Protein AF-A0A8H4K6K4-F1 (afdb_monomer)

Nearest PDB structures (foldseek):
  5dkt-assembly1_A  TM=4.559E-01  e=8.234E-02  Plasmodium falciparum 3D7
  5dku-assembly2_B  TM=4.628E-01  e=1.480E-01  Plasmodium falciparum 3D7

Foldseek 3Di:
DDDDDDDDDDDDDDDPPPDDDPPLDDDVPSDVLPDDDPPDCPVVVFPVVPPVPPPPDDDDDDDDDDDDDDDDPPPDDPDDDDDDDFAKAKEKFWADQDDDPRAGDWTKMKMKIFAVVQVSVVLVDDDDPPDLLLLRGMQMAIETEPDCVPVVDPLLQQLNDGYYYDYLVCVLVVVCVPHPPQRYEYEYAPCVVVVVNCVSSVRDRNHPYYGHLQVLLCVLVVHPGGDDLVVLCVVLVNDDDDRDGNRVSRSLSQLSVLSSSLSSVVVVPPVPDPSSVSSSVSSVSNSNRDRDNDDPPPPPPPPPPD

Secondary structure (DSSP, 8-state):
---------------------------SHHHHTTSS--SSTTTHHHHHHHHTTS--S-----------------PPP-PPPP-PPPPEEEEEEEEEEEEETTEEEEEEEEEEEE-HHHHHHHHHS---TT--SHHHHEEEEEEEES-GGGGGS-GGG-SSS-EEEE-HHHHHHHHHTTS-TT-EEEEESSTHHHHHHHHHTT-----SEEEEHHHHHHHHTT-SSPPPHHHHHHHTTS-SS---SHHHHHHHHHHHHHHHHHHHHTTTT-TT-HHHHHHHHHHHHHHH---------GGGGTTS--

InterPro domains:
  IPR012337 Ribonuclease H-like superfamily [SSF53098] (136-266)
  IPR040151 Gfd2/YDR514C-like [PTHR28083] (87-278)
  IPR048519 Gfd2/YDR514C-like, C-terminal domain [PF21762] (91-259)

pLDDT: mean 74.79, std 22.06, range [23.94, 97.94]

Solvent-accessible surface area (backbone atoms only — not comparable to full-atom values): 19120 Å² total; per-residue (Å²): 131,86,87,86,83,87,85,88,87,82,86,83,82,77,74,84,78,88,69,88,81,87,83,76,88,71,58,68,71,52,24,74,66,74,63,73,79,80,88,61,70,72,60,53,73,62,54,53,84,65,66,80,82,73,77,90,74,88,85,77,90,77,89,79,81,90,77,93,77,86,85,73,88,73,75,81,76,88,72,76,80,79,82,79,76,74,60,34,42,34,15,54,31,68,34,75,78,37,66,54,98,85,39,84,63,32,33,30,39,6,37,15,38,35,46,50,57,61,48,52,58,54,64,79,51,84,82,62,99,78,66,53,45,36,79,74,31,42,52,47,40,29,37,42,29,56,56,67,78,59,64,82,66,55,57,89,68,49,59,70,62,67,64,44,82,42,50,69,89,48,44,57,59,56,52,56,75,70,50,64,91,51,47,27,34,37,36,30,69,59,50,66,64,56,55,53,50,33,59,74,69,73,38,87,76,65,50,79,42,72,44,42,46,21,62,52,48,16,61,75,70,69,44,96,59,66,54,56,68,68,56,50,32,41,77,70,67,70,44,95,65,85,80,91,48,21,24,53,44,8,45,46,50,51,27,47,48,33,35,49,52,36,50,46,52,71,73,67,70,61,78,88,41,68,66,60,50,51,50,39,48,49,33,33,48,34,31,67,32,77,83,59,76,75,78,76,77,77,74,78,72,74,85,82,77,129

Organism: NCBI:txid2364996

Mean predicted aligned error: 12.97 Å

Sequence (306 aa):
MRSCIFVDTSPESEEPNTSLKAETIVPEWVAAYCLEPIKGPRWACMQRAYHQESEDEEESPEEKSLEDESLEDEKPKDEEPEEESPIQIVSICLDKVERKNGKVDGFQIGISILDTEALGADLSSTPSKQTNWAARVIQSHHWIIEDAKYSIYKDSTFRFGTGRYVALADLGKDLKGIVEDDNFVLVTHGQNQVLSVLKELDISLNPLYTIDTAKVSQNILRLSEPLSLYNVLCQLGLVKQPLHLAGNEAHLTIRALLMLVSKDSKTQLFHDHSEVQRWMTMLYDIGMSSVQKRRSSKTAKNNAQG

Radius of gyration: 26.15 Å; Cα contacts (8 Å, |Δi|>4): 367; chains: 1; bounding box: 77×61×95 Å

Structure (mmCIF, N/CA/C/O backbone):
data_AF-A0A8H4K6K4-F1
#
_entry.id   AF-A0A8H4K6K4-F1
#
loop_
_atom_site.group_PDB
_atom_site.id
_atom_site.type_symbol
_atom_site.label_atom_id
_atom_site.label_alt_id
_atom_site.label_comp_id
_atom_site.label_asym_id
_atom_site.label_entity_id
_atom_site.label_seq_id
_atom_site.pdbx_PDB_ins_code
_atom_site.Cartn_x
_atom_site.Cartn_y
_atom_site.Cartn_z
_atom_site.occupancy
_atom_site.B_iso_or_equiv
_atom_site.auth_seq_id
_atom_site.auth_comp_id
_atom_site.auth_asym_id
_atom_site.auth_atom_id
_atom_site.pdbx_PDB_model_num
ATOM 1 N N . MET A 1 1 ? 24.061 -13.975 -66.363 1.00 35.25 1 MET A N 1
ATOM 2 C CA . MET A 1 1 ? 24.872 -15.215 -66.285 1.00 35.25 1 MET A CA 1
ATOM 3 C C . MET A 1 1 ? 24.721 -15.703 -64.848 1.00 35.25 1 MET A C 1
ATOM 5 O O . MET A 1 1 ? 24.876 -14.876 -63.967 1.00 35.25 1 MET A O 1
ATOM 9 N N . ARG A 1 2 ? 24.090 -16.860 -64.579 1.00 26.98 2 ARG A N 1
ATOM 10 C CA . ARG A 1 2 ? 24.730 -18.200 -64.509 1.00 26.98 2 ARG A CA 1
ATOM 11 C C . ARG A 1 2 ? 26.004 -18.121 -63.650 1.00 26.98 2 ARG A C 1
ATOM 13 O O . ARG A 1 2 ? 26.929 -17.441 -64.069 1.00 26.98 2 ARG A O 1
ATOM 20 N N . SER A 1 3 ? 26.067 -18.739 -62.473 1.00 24.91 3 SER A N 1
ATOM 21 C CA . SER A 1 3 ? 25.832 -20.176 -62.230 1.00 24.91 3 SER A CA 1
ATOM 22 C C . SER A 1 3 ? 24.823 -20.538 -61.126 1.00 24.91 3 SER A C 1
ATOM 24 O O . SER A 1 3 ? 24.596 -19.778 -60.192 1.00 24.91 3 SER A O 1
ATOM 26 N N . CYS A 1 4 ? 24.294 -21.761 -61.216 1.00 23.94 4 CYS A N 1
ATOM 27 C CA . CYS A 1 4 ? 23.591 -22.484 -60.152 1.00 23.94 4 CYS A CA 1
ATOM 28 C C . CYS A 1 4 ? 24.374 -23.770 -59.847 1.00 23.94 4 CYS A C 1
ATOM 30 O O . CYS A 1 4 ? 24.897 -24.359 -60.792 1.00 23.94 4 CYS A O 1
ATOM 32 N N . ILE A 1 5 ? 24.368 -24.242 -58.596 1.00 26.94 5 ILE A N 1
ATOM 33 C CA . ILE A 1 5 ? 24.604 -25.653 -58.237 1.00 26.94 5 ILE A CA 1
ATOM 34 C C . ILE A 1 5 ? 23.612 -26.021 -57.113 1.00 26.94 5 ILE A C 1
ATOM 36 O O . ILE A 1 5 ? 23.718 -25.504 -56.006 1.00 26.94 5 ILE A O 1
ATOM 40 N N . PHE A 1 6 ? 22.631 -26.873 -57.434 1.00 26.80 6 PHE A N 1
ATOM 41 C CA . PHE A 1 6 ? 22.035 -27.866 -56.513 1.00 26.80 6 PHE A CA 1
ATOM 42 C C . PHE A 1 6 ? 22.966 -29.108 -56.545 1.00 26.80 6 PHE A C 1
ATOM 44 O O . PHE A 1 6 ? 23.764 -29.210 -57.475 1.00 26.80 6 PHE A O 1
ATOM 51 N N . VAL A 1 7 ? 22.966 -30.104 -55.659 1.00 27.20 7 VAL A N 1
ATOM 52 C CA . VAL A 1 7 ? 21.995 -30.686 -54.703 1.00 27.20 7 VAL A CA 1
ATOM 53 C C . VAL A 1 7 ? 22.828 -31.104 -53.449 1.00 27.20 7 VAL A C 1
ATOM 55 O O . VAL A 1 7 ? 24.052 -31.037 -53.508 1.00 27.20 7 VAL A O 1
ATOM 58 N N . ASP A 1 8 ? 22.304 -31.466 -52.276 1.00 25.77 8 ASP A N 1
ATOM 59 C CA . ASP A 1 8 ? 21.553 -32.709 -52.036 1.00 25.77 8 ASP A CA 1
ATOM 60 C C . ASP A 1 8 ? 20.706 -32.661 -50.749 1.00 25.77 8 ASP A C 1
ATOM 62 O O . ASP A 1 8 ? 20.916 -31.832 -49.862 1.00 25.77 8 ASP A O 1
ATOM 66 N N . THR A 1 9 ? 19.732 -33.561 -50.674 1.00 38.25 9 THR A N 1
ATOM 67 C CA . THR A 1 9 ? 18.694 -33.658 -49.647 1.00 38.25 9 THR A CA 1
ATOM 68 C C . THR A 1 9 ? 18.701 -35.030 -48.988 1.00 38.25 9 THR A C 1
ATOM 70 O O . THR A 1 9 ? 18.566 -36.038 -49.679 1.00 38.25 9 THR A O 1
ATOM 73 N N . SER A 1 10 ? 18.678 -35.083 -47.657 1.00 31.58 10 SER A N 1
ATOM 74 C CA . SER A 1 10 ? 17.921 -36.117 -46.936 1.00 31.58 10 SER A CA 1
ATOM 75 C C . SER A 1 10 ? 17.500 -35.621 -45.548 1.00 31.58 10 SER A C 1
ATOM 77 O O . SER A 1 10 ? 18.203 -34.785 -44.981 1.00 31.58 10 SER A O 1
ATOM 79 N N . PRO A 1 11 ? 16.340 -36.064 -45.025 1.00 40.72 11 PRO A N 1
ATOM 80 C CA . PRO A 1 11 ? 15.778 -35.540 -43.790 1.00 40.72 11 PRO A CA 1
ATOM 81 C C . PRO A 1 11 ? 16.037 -36.500 -42.624 1.00 40.72 11 PRO A C 1
ATOM 83 O O . PRO A 1 11 ? 15.411 -37.556 -42.548 1.00 40.72 11 PRO A O 1
ATOM 86 N N . GLU A 1 12 ? 16.898 -36.116 -41.685 1.00 37.81 12 GLU A N 1
ATOM 87 C CA . GLU A 1 12 ? 16.871 -36.730 -40.357 1.00 37.81 12 GLU A CA 1
ATOM 88 C C . GLU A 1 12 ? 15.907 -35.937 -39.475 1.00 37.81 12 GLU A C 1
ATOM 90 O O . GLU A 1 12 ? 16.041 -34.733 -39.259 1.00 37.81 12 GLU A O 1
ATOM 95 N N . SER A 1 13 ? 14.850 -36.629 -39.062 1.00 50.69 13 SER A N 1
ATOM 96 C CA . SER A 1 13 ? 13.791 -36.112 -38.213 1.00 50.69 13 SER A CA 1
ATOM 97 C C . SER A 1 13 ? 14.264 -36.074 -36.765 1.00 50.69 13 SER A C 1
ATOM 99 O O . SER A 1 13 ? 14.110 -37.059 -36.042 1.00 50.69 13 SER A O 1
ATOM 101 N N . GLU A 1 14 ? 14.803 -34.939 -36.331 1.00 41.09 14 GLU A N 1
ATOM 102 C CA . GLU A 1 14 ? 14.847 -34.634 -34.904 1.00 41.09 14 GLU A CA 1
ATOM 103 C C . GLU A 1 14 ? 13.437 -34.247 -34.442 1.00 41.09 14 GLU A C 1
ATOM 105 O O . GLU A 1 14 ? 12.798 -33.341 -34.986 1.00 41.09 14 GLU A O 1
ATOM 110 N N . GLU A 1 15 ? 12.924 -34.989 -33.463 1.00 40.62 15 GLU A N 1
ATOM 111 C CA . GLU A 1 15 ? 11.647 -34.692 -32.821 1.00 40.62 15 GLU A CA 1
ATOM 112 C C . GLU A 1 15 ? 11.720 -33.310 -32.147 1.00 40.62 15 GLU A C 1
ATOM 114 O O . GLU A 1 15 ? 12.745 -32.977 -31.543 1.00 40.62 15 GLU A O 1
ATOM 119 N N . PRO A 1 16 ? 10.656 -32.486 -32.196 1.00 38.22 16 PRO A N 1
ATOM 120 C CA . PRO A 1 16 ? 10.626 -31.256 -31.422 1.00 38.22 16 PRO A CA 1
ATOM 121 C C . PRO A 1 16 ? 10.608 -31.627 -29.937 1.00 38.22 16 PRO A C 1
ATOM 123 O O . PRO A 1 16 ? 9.574 -32.026 -29.405 1.00 38.22 16 PRO A O 1
ATOM 126 N N . ASN A 1 17 ? 11.759 -31.500 -29.277 1.00 33.75 17 ASN A N 1
ATOM 127 C CA . ASN A 1 17 ? 11.917 -31.781 -27.855 1.00 33.75 17 ASN A CA 1
ATOM 128 C C . ASN A 1 17 ? 11.125 -30.750 -27.030 1.00 33.75 17 ASN A C 1
ATOM 130 O O . ASN A 1 17 ? 11.624 -29.688 -26.655 1.00 33.75 17 ASN A O 1
ATOM 134 N N . THR A 1 18 ? 9.845 -31.042 -26.805 1.00 47.34 18 THR A N 1
ATOM 135 C CA . THR A 1 18 ? 8.918 -30.222 -26.025 1.00 47.34 18 THR A CA 1
ATOM 136 C C . THR A 1 18 ? 9.174 -30.414 -24.534 1.00 47.34 18 THR A C 1
ATOM 138 O O . THR A 1 18 ? 8.408 -31.095 -23.854 1.00 47.34 18 THR A O 1
ATOM 141 N N . SER A 1 19 ? 10.245 -29.811 -24.016 1.00 36.19 19 SER A N 1
ATOM 142 C CA . SER A 1 19 ? 10.499 -29.746 -22.577 1.00 36.19 19 SER A CA 1
ATOM 143 C C . SER A 1 19 ? 11.253 -28.473 -22.181 1.00 36.19 19 SER A C 1
ATOM 145 O O . SER A 1 19 ? 12.350 -28.216 -22.662 1.00 36.19 19 SER A O 1
ATOM 147 N N . LEU A 1 20 ? 10.599 -27.689 -21.318 1.00 41.62 20 LEU A N 1
ATOM 148 C CA . LEU A 1 20 ? 11.089 -26.604 -20.459 1.00 41.62 20 LEU A CA 1
ATOM 149 C C . LEU A 1 20 ? 12.310 -25.776 -20.914 1.00 41.62 20 LEU A C 1
ATOM 151 O O . LEU A 1 20 ? 13.454 -26.211 -20.813 1.00 41.62 20 LEU A O 1
ATOM 155 N N . LYS A 1 21 ? 12.054 -24.484 -21.168 1.00 32.62 21 LYS A N 1
ATOM 156 C CA . LYS A 1 21 ? 12.816 -23.361 -20.576 1.00 32.62 21 LYS A CA 1
ATOM 157 C C . LYS A 1 21 ? 12.065 -22.038 -20.762 1.00 32.62 21 LYS A C 1
ATOM 159 O O . LYS A 1 21 ? 12.395 -21.212 -21.606 1.00 32.62 21 LYS A O 1
ATOM 164 N N . ALA A 1 22 ? 11.035 -21.839 -19.941 1.00 29.88 22 ALA A N 1
ATOM 165 C CA . ALA A 1 22 ? 10.490 -20.510 -19.669 1.00 29.88 22 ALA A CA 1
ATOM 166 C C . ALA A 1 22 ? 11.293 -19.861 -18.525 1.00 29.88 22 ALA A C 1
ATOM 168 O O . ALA A 1 22 ? 10.751 -19.534 -17.475 1.00 29.88 22 ALA A O 1
ATOM 169 N N . GLU A 1 23 ? 12.606 -19.706 -18.714 1.00 36.72 23 GLU A N 1
ATOM 170 C CA . GLU A 1 23 ? 13.445 -18.939 -17.788 1.00 36.72 23 GLU A CA 1
ATOM 171 C C . GLU A 1 23 ? 13.118 -17.455 -17.973 1.00 36.72 23 GLU A C 1
ATOM 173 O O . GLU A 1 23 ? 13.629 -16.794 -18.869 1.00 36.72 23 GLU A O 1
ATOM 178 N N . THR A 1 24 ? 12.190 -16.942 -17.163 1.00 38.09 24 THR A N 1
ATOM 179 C CA . THR A 1 24 ? 11.904 -15.503 -17.028 1.00 38.09 24 THR A CA 1
ATOM 180 C C . THR A 1 24 ? 12.178 -15.093 -15.580 1.00 38.09 24 THR A C 1
ATOM 182 O O . THR A 1 24 ? 11.282 -14.682 -14.845 1.00 38.09 24 THR A O 1
ATOM 185 N N . ILE A 1 25 ? 13.429 -15.277 -15.145 1.00 53.28 25 ILE A N 1
ATOM 186 C CA . ILE A 1 25 ? 13.852 -15.062 -13.756 1.00 53.28 25 ILE A CA 1
ATOM 187 C C . ILE A 1 25 ? 14.345 -13.627 -13.571 1.00 53.28 25 ILE A C 1
ATOM 189 O O . ILE A 1 25 ? 15.528 -13.343 -13.711 1.00 53.28 25 ILE A O 1
ATOM 193 N N . VAL A 1 26 ? 13.435 -12.745 -13.168 1.00 49.50 26 VAL A N 1
ATOM 194 C CA . VAL A 1 26 ? 13.723 -11.648 -12.229 1.00 49.50 26 VAL A CA 1
ATOM 195 C C . VAL A 1 26 ? 12.411 -11.435 -11.478 1.00 49.50 26 VAL A C 1
ATOM 197 O O . VAL A 1 26 ? 11.523 -10.832 -12.068 1.00 49.50 26 VAL A O 1
ATOM 200 N N . PRO A 1 27 ? 12.214 -11.938 -10.242 1.00 46.16 27 PRO A N 1
ATOM 201 C CA . PRO A 1 27 ? 12.408 -11.014 -9.125 1.00 46.16 27 PRO A CA 1
ATOM 202 C C . PRO A 1 27 ? 12.715 -11.656 -7.753 1.00 46.16 27 PRO A C 1
ATOM 204 O O . PRO A 1 27 ? 11.804 -12.054 -7.038 1.00 46.16 27 PRO A O 1
ATOM 207 N N . GLU A 1 28 ? 13.941 -11.517 -7.251 1.00 46.97 28 GLU A N 1
ATOM 208 C CA . GLU A 1 28 ? 14.224 -11.623 -5.803 1.00 46.97 28 GLU A CA 1
ATOM 209 C C . GLU A 1 28 ? 13.839 -10.286 -5.117 1.00 46.97 28 GLU A C 1
ATOM 211 O O . GLU A 1 28 ? 14.678 -9.499 -4.695 1.00 46.97 28 GLU A O 1
ATOM 216 N N . TRP A 1 29 ? 12.555 -9.917 -5.212 1.00 45.84 29 TRP A N 1
ATOM 217 C CA . TRP A 1 29 ? 12.016 -8.538 -5.154 1.00 45.84 29 TRP A CA 1
ATOM 218 C C . TRP A 1 29 ? 12.564 -7.571 -6.244 1.00 45.84 29 TRP A C 1
ATOM 220 O O . TRP A 1 29 ? 12.825 -6.384 -6.055 1.00 45.84 29 TRP A O 1
ATOM 230 N N . VAL A 1 30 ? 12.641 -8.101 -7.468 1.00 47.75 30 VAL A N 1
ATOM 231 C CA . VAL A 1 30 ? 12.886 -7.420 -8.762 1.00 47.75 30 VAL A CA 1
ATOM 232 C C . VAL A 1 30 ? 14.313 -6.916 -9.088 1.00 47.75 30 VAL A C 1
ATOM 234 O O . VAL A 1 30 ? 14.463 -5.991 -9.877 1.00 47.75 30 VAL A O 1
ATOM 237 N N . ALA A 1 31 ? 15.442 -7.443 -8.616 1.00 42.59 31 ALA A N 1
ATOM 238 C CA . ALA A 1 31 ? 15.793 -8.401 -7.563 1.00 42.59 31 ALA A CA 1
ATOM 239 C C . ALA A 1 31 ? 16.750 -7.644 -6.627 1.00 42.59 31 ALA A C 1
ATOM 241 O O . ALA A 1 31 ? 17.592 -6.919 -7.137 1.00 42.59 31 ALA A O 1
ATOM 242 N N . ALA A 1 32 ? 16.596 -7.645 -5.305 1.00 47.69 32 ALA A N 1
ATOM 243 C CA . ALA A 1 32 ? 17.178 -6.609 -4.435 1.00 47.69 32 ALA A CA 1
ATOM 244 C C . ALA A 1 32 ? 16.866 -5.155 -4.907 1.00 47.69 32 ALA A C 1
ATOM 246 O O . ALA A 1 32 ? 17.613 -4.223 -4.601 1.00 47.69 32 ALA A O 1
ATOM 247 N N . TYR A 1 33 ? 15.773 -4.967 -5.667 1.00 53.41 33 TYR A N 1
ATOM 248 C CA . TYR A 1 33 ? 15.417 -3.848 -6.568 1.00 53.41 33 TYR A CA 1
ATOM 249 C C . TYR A 1 33 ? 16.071 -3.781 -7.956 1.00 53.41 33 TYR A C 1
ATOM 251 O O . TYR A 1 33 ? 15.429 -3.231 -8.845 1.00 53.41 33 TYR A O 1
ATOM 259 N N . CYS A 1 34 ? 17.315 -4.253 -8.138 1.00 41.19 34 CYS A N 1
ATOM 260 C CA . CYS A 1 34 ? 18.028 -4.369 -9.437 1.00 41.19 34 CYS A CA 1
ATOM 261 C C . CYS A 1 34 ? 19.421 -5.075 -9.365 1.00 41.19 34 CYS A C 1
ATOM 263 O O . CYS A 1 34 ? 20.197 -4.954 -10.309 1.00 41.19 34 CYS A O 1
ATOM 265 N N . LEU A 1 35 ? 19.710 -5.832 -8.295 1.00 34.44 35 LEU A N 1
ATOM 266 C CA . LEU A 1 35 ? 20.922 -6.593 -7.920 1.00 34.44 35 LEU A CA 1
ATOM 267 C C . LEU A 1 35 ? 21.969 -5.793 -7.110 1.00 34.44 35 LEU A C 1
ATOM 269 O O . LEU A 1 35 ? 22.736 -5.026 -7.677 1.00 34.44 35 LEU A O 1
ATOM 273 N N . GLU A 1 36 ? 21.995 -6.049 -5.791 1.00 40.31 36 GLU A N 1
ATOM 274 C CA . GLU A 1 36 ? 23.017 -5.732 -4.760 1.00 40.31 36 GLU A CA 1
ATOM 275 C C . GLU A 1 36 ? 23.637 -4.306 -4.639 1.00 40.31 36 GLU A C 1
ATOM 277 O O . GLU A 1 36 ? 23.736 -3.525 -5.585 1.00 40.31 36 GLU A O 1
ATOM 282 N N . PRO A 1 37 ? 24.071 -3.887 -3.428 1.00 37.38 37 PRO A N 1
ATOM 283 C CA . PRO A 1 37 ? 24.482 -2.506 -3.199 1.00 37.38 37 PRO A CA 1
ATOM 284 C C . PRO A 1 37 ? 25.847 -2.152 -3.809 1.00 37.38 37 PRO A C 1
ATOM 286 O O . PRO A 1 37 ? 26.889 -2.694 -3.428 1.00 37.38 37 PRO A O 1
ATOM 289 N N . ILE A 1 38 ? 25.887 -1.036 -4.550 1.00 38.41 38 ILE A N 1
ATOM 290 C CA . ILE A 1 38 ? 27.055 -0.142 -4.510 1.00 38.41 38 ILE A CA 1
ATOM 291 C C . ILE A 1 38 ? 27.201 0.325 -3.054 1.00 38.41 38 ILE A C 1
ATOM 293 O O . ILE A 1 38 ? 26.518 1.259 -2.633 1.00 38.41 38 ILE A O 1
ATOM 297 N N . LYS A 1 39 ? 28.055 -0.379 -2.296 1.00 35.91 39 LYS A N 1
ATOM 298 C CA . LYS A 1 39 ? 28.376 -0.227 -0.861 1.00 35.91 39 LYS A CA 1
ATOM 299 C C . LYS A 1 39 ? 28.134 1.196 -0.331 1.00 35.91 39 LYS A C 1
ATOM 301 O O . LYS A 1 39 ? 29.025 2.043 -0.377 1.00 35.91 39 LYS A O 1
ATOM 306 N N . GLY A 1 40 ? 26.925 1.470 0.167 1.00 37.66 40 GLY A N 1
ATOM 307 C CA . GLY A 1 40 ? 26.499 2.839 0.455 1.00 37.66 40 GLY A CA 1
ATOM 308 C C . GLY A 1 40 ? 25.150 2.958 1.179 1.00 37.66 40 GLY A C 1
ATOM 309 O O . GLY A 1 40 ? 24.333 2.038 1.154 1.00 37.66 40 GLY A O 1
ATOM 310 N N . PRO A 1 41 ? 24.882 4.103 1.833 1.00 40.31 41 PRO A N 1
ATOM 311 C CA . PRO A 1 41 ? 23.884 4.223 2.905 1.00 40.31 41 PRO A CA 1
ATOM 312 C C . PRO A 1 41 ? 22.404 4.257 2.469 1.00 40.31 41 PRO A C 1
ATOM 314 O O . PRO A 1 41 ? 21.547 4.544 3.300 1.00 40.31 41 PRO A O 1
ATOM 317 N N . ARG A 1 42 ? 22.073 3.995 1.195 1.00 47.41 42 ARG A N 1
ATOM 318 C CA . ARG A 1 42 ? 20.710 4.197 0.657 1.00 47.41 42 ARG A CA 1
ATOM 319 C C . ARG A 1 42 ? 19.685 3.153 1.104 1.00 47.41 42 ARG A C 1
ATOM 321 O O . ARG A 1 42 ? 18.557 3.531 1.386 1.00 47.41 42 ARG A O 1
ATOM 328 N N . TRP A 1 43 ? 20.068 1.880 1.211 1.00 41.97 43 TRP A N 1
ATOM 329 C CA . TRP A 1 43 ? 19.188 0.865 1.810 1.00 41.97 43 TRP A CA 1
ATOM 330 C C . TRP A 1 43 ? 19.197 0.952 3.338 1.00 41.97 43 TRP A C 1
ATOM 332 O O . TRP A 1 43 ? 18.155 0.862 3.982 1.00 41.97 43 TRP A O 1
ATOM 342 N N . ALA A 1 44 ? 20.353 1.273 3.924 1.00 44.25 44 ALA A N 1
ATOM 343 C CA . ALA A 1 44 ? 20.490 1.454 5.365 1.00 44.25 44 ALA A CA 1
ATOM 344 C C . ALA A 1 44 ? 19.498 2.485 5.943 1.00 44.25 44 ALA A C 1
ATOM 346 O O . ALA A 1 44 ? 19.008 2.278 7.046 1.00 44.25 44 ALA A O 1
ATOM 347 N N . CYS A 1 45 ? 19.136 3.558 5.225 1.00 41.91 45 CYS A N 1
ATOM 348 C CA . CYS A 1 45 ? 18.115 4.504 5.699 1.00 41.91 45 CYS A CA 1
ATOM 349 C C . CYS A 1 45 ? 16.649 4.072 5.468 1.00 41.91 45 CYS A C 1
ATOM 351 O O . CYS A 1 45 ? 15.754 4.693 6.042 1.00 41.91 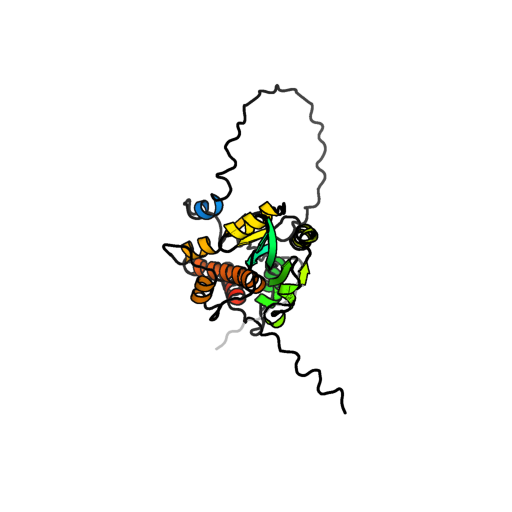45 CYS A O 1
ATOM 353 N N . MET A 1 46 ? 16.389 3.003 4.706 1.00 41.31 46 MET A N 1
ATOM 354 C CA . MET A 1 46 ? 15.080 2.333 4.665 1.00 41.31 46 MET A CA 1
ATOM 355 C C . MET A 1 46 ? 14.958 1.245 5.748 1.00 41.31 46 MET A C 1
ATOM 357 O O . MET A 1 46 ? 13.936 1.195 6.424 1.00 41.31 46 MET A O 1
ATOM 361 N N . GLN A 1 47 ? 16.004 0.438 5.970 1.00 41.78 47 GLN A N 1
ATOM 362 C CA . GLN A 1 47 ? 16.000 -0.698 6.912 1.00 41.78 47 GLN A CA 1
ATOM 363 C C . GLN A 1 47 ? 16.297 -0.338 8.383 1.00 41.78 47 GLN A C 1
ATOM 365 O O . GLN A 1 47 ? 15.698 -0.928 9.280 1.00 41.78 47 GLN A O 1
ATOM 370 N N . ARG A 1 48 ? 17.167 0.645 8.685 1.00 42.53 48 ARG A N 1
ATOM 371 C CA . ARG A 1 48 ? 17.556 0.974 10.085 1.00 42.53 48 ARG A CA 1
ATOM 372 C C . ARG A 1 48 ? 16.423 1.499 10.972 1.00 42.53 48 ARG A C 1
ATOM 374 O O . ARG A 1 48 ? 16.631 1.684 12.161 1.00 42.53 48 ARG A O 1
ATOM 381 N N . ALA A 1 49 ? 15.232 1.724 10.425 1.00 42.62 49 ALA A N 1
ATOM 382 C CA . ALA A 1 49 ? 14.062 2.091 11.215 1.00 42.62 49 ALA A CA 1
ATOM 383 C C . ALA A 1 49 ? 13.463 0.921 12.028 1.00 42.62 49 ALA A C 1
ATOM 385 O O . ALA A 1 49 ? 12.494 1.166 12.738 1.00 42.62 49 ALA A O 1
ATOM 386 N N . TYR A 1 50 ? 13.983 -0.311 11.899 1.00 38.38 50 TYR A N 1
ATOM 387 C CA . TYR A 1 50 ? 13.461 -1.492 12.605 1.00 38.38 50 TYR A CA 1
ATOM 388 C C . TYR A 1 50 ? 14.471 -2.150 13.565 1.00 38.38 50 TYR A C 1
ATOM 390 O O . TYR A 1 50 ? 14.117 -2.459 14.693 1.00 38.38 50 TYR A O 1
ATOM 398 N N . HIS A 1 51 ? 15.741 -2.304 13.169 1.00 39.31 51 HIS A N 1
ATOM 399 C CA . HIS A 1 51 ? 16.748 -3.004 13.992 1.00 39.31 51 HIS A CA 1
ATOM 400 C C . HIS A 1 51 ? 17.392 -2.172 15.113 1.00 39.31 51 HIS A C 1
ATOM 402 O O . HIS A 1 51 ? 18.157 -2.708 15.902 1.00 39.31 51 HIS A O 1
ATOM 408 N N . GLN A 1 52 ? 17.108 -0.870 15.212 1.00 37.81 52 GLN A N 1
ATOM 409 C CA . GLN A 1 52 ? 17.799 0.008 16.167 1.00 37.81 52 GLN A CA 1
ATOM 410 C C . GLN A 1 52 ? 17.101 0.124 17.542 1.00 37.81 52 GLN A C 1
ATOM 412 O O . GLN A 1 52 ? 17.455 0.996 18.328 1.00 37.81 52 GLN A O 1
ATOM 417 N N . GLU A 1 53 ? 16.127 -0.751 17.828 1.00 44.59 53 GLU A N 1
ATOM 418 C CA . GLU A 1 53 ? 15.436 -0.868 19.129 1.00 44.59 53 GLU A CA 1
ATOM 419 C C . GLU A 1 53 ? 15.514 -2.293 19.738 1.00 44.59 53 GLU A C 1
ATOM 421 O O . GLU A 1 53 ? 14.832 -2.562 20.723 1.00 44.59 53 GLU A O 1
ATOM 426 N N . SER A 1 54 ? 16.313 -3.217 19.173 1.00 43.12 54 SER A N 1
ATOM 427 C CA . SER A 1 54 ? 16.327 -4.642 19.575 1.00 43.12 54 SER A CA 1
ATOM 428 C C . SER A 1 54 ? 17.712 -5.257 19.846 1.00 43.12 54 SER A C 1
ATOM 430 O O . SER A 1 54 ? 17.810 -6.477 19.902 1.00 43.12 54 SER A O 1
ATOM 432 N N . GLU A 1 55 ? 18.778 -4.459 19.967 1.00 43.44 55 GLU A N 1
ATOM 433 C CA . GLU A 1 55 ? 20.161 -4.949 20.180 1.00 43.44 55 GLU A CA 1
ATOM 434 C C . GLU A 1 55 ? 20.741 -4.585 21.570 1.00 43.44 55 GLU A C 1
ATOM 436 O O . GLU A 1 55 ? 21.945 -4.690 21.781 1.00 43.44 55 GLU A O 1
ATOM 441 N N . ASP A 1 56 ? 19.890 -4.195 22.528 1.00 41.94 56 ASP A N 1
ATOM 442 C CA . ASP A 1 56 ? 20.261 -3.890 23.925 1.00 41.94 56 ASP A CA 1
ATOM 443 C C . ASP A 1 56 ? 19.818 -5.002 24.917 1.00 41.94 56 ASP A C 1
ATOM 445 O O . ASP A 1 56 ? 19.347 -4.708 26.015 1.00 41.94 56 ASP A O 1
ATOM 449 N N . GLU A 1 57 ? 19.966 -6.288 24.565 1.00 44.72 57 GLU A N 1
ATOM 450 C CA . GLU A 1 57 ? 19.967 -7.388 25.552 1.00 44.72 57 GLU A CA 1
ATOM 451 C C . GLU A 1 57 ? 21.207 -8.286 25.379 1.00 44.72 57 GLU A C 1
ATOM 453 O O . GLU A 1 57 ? 21.632 -8.608 24.271 1.00 44.72 57 GLU A O 1
ATOM 458 N N . GLU A 1 58 ? 21.840 -8.612 26.508 1.00 48.62 58 GLU A N 1
ATOM 459 C CA . GLU A 1 58 ? 23.196 -9.163 26.602 1.00 48.62 58 GLU A CA 1
ATOM 460 C C . GLU A 1 58 ? 23.243 -10.678 26.323 1.00 48.62 58 GLU A C 1
ATOM 462 O O . GLU A 1 58 ? 22.602 -11.450 27.035 1.00 48.62 58 GLU A O 1
ATOM 467 N N . GLU A 1 59 ? 24.106 -11.137 25.406 1.00 41.44 59 GLU A N 1
ATOM 468 C CA . GLU A 1 59 ? 24.561 -12.538 25.399 1.00 41.44 59 GLU A CA 1
ATOM 469 C C . GLU A 1 59 ? 25.946 -12.683 26.046 1.00 41.44 59 GLU A C 1
ATOM 471 O O . GLU A 1 59 ? 26.971 -12.208 25.549 1.00 41.44 59 GLU A O 1
ATOM 476 N N . SER A 1 60 ? 25.961 -13.388 27.178 1.00 53.00 60 SER A N 1
ATOM 477 C CA . SER A 1 60 ? 27.161 -13.862 27.868 1.00 53.00 60 SER A CA 1
ATOM 478 C C . SER A 1 60 ? 27.579 -15.230 27.311 1.00 53.00 60 SER A C 1
ATOM 480 O O . SER A 1 60 ? 26.742 -16.133 27.273 1.00 53.00 60 SER A O 1
ATOM 482 N N . PRO A 1 61 ? 28.856 -15.455 26.950 1.00 50.69 61 PRO A N 1
ATOM 483 C CA . PRO A 1 61 ? 29.306 -16.757 26.471 1.00 50.69 61 PRO A CA 1
ATOM 484 C C . PRO A 1 61 ? 29.524 -17.737 27.637 1.00 50.69 61 PRO A C 1
ATOM 486 O O . PRO A 1 61 ? 30.498 -17.618 28.379 1.00 50.69 61 PRO A O 1
ATOM 489 N N . GLU A 1 62 ? 28.654 -18.742 27.775 1.00 52.53 62 GLU A N 1
ATOM 490 C CA . GLU A 1 62 ? 28.953 -19.941 28.573 1.00 52.53 62 GLU A CA 1
ATOM 491 C C . GLU A 1 62 ? 29.639 -21.012 27.712 1.00 52.53 62 GLU A C 1
ATOM 493 O O . GLU A 1 62 ? 29.134 -21.430 26.669 1.00 52.53 62 GLU A O 1
ATOM 498 N N . GLU A 1 63 ? 30.799 -21.481 28.173 1.00 54.38 63 GLU A N 1
ATOM 499 C CA . GLU A 1 63 ? 31.530 -22.594 27.566 1.00 54.38 63 GLU A CA 1
ATOM 500 C C . GLU A 1 63 ? 30.753 -23.912 27.729 1.00 54.38 63 GLU A C 1
ATOM 502 O O . GLU A 1 63 ? 30.341 -24.269 28.835 1.00 54.38 63 GLU A O 1
ATOM 507 N N . LYS A 1 64 ? 30.626 -24.698 26.651 1.00 47.81 64 LYS A N 1
ATOM 508 C CA . LYS A 1 64 ? 30.233 -26.113 26.735 1.00 47.81 64 LYS A CA 1
ATOM 509 C C . LYS A 1 64 ? 31.286 -27.024 26.120 1.00 47.81 64 LYS A C 1
ATOM 511 O O . LYS A 1 64 ? 31.840 -26.754 25.058 1.00 47.81 64 LYS A O 1
ATOM 516 N N . SER A 1 65 ? 31.565 -28.093 26.855 1.00 55.59 65 SER A N 1
ATOM 517 C CA . SER A 1 65 ? 32.574 -29.105 26.571 1.00 55.59 65 SER A CA 1
ATOM 518 C C . SER A 1 65 ? 32.197 -30.001 25.394 1.00 55.59 65 SER A C 1
ATOM 520 O O . SER A 1 65 ? 31.033 -30.352 25.224 1.00 55.59 65 SER A O 1
ATOM 522 N N . LEU A 1 66 ? 33.214 -30.425 24.641 1.00 55.78 66 LEU A N 1
ATOM 523 C CA . LEU A 1 66 ? 33.099 -31.473 23.630 1.00 55.78 66 LEU A CA 1
ATOM 524 C C . LEU A 1 66 ? 32.809 -32.829 24.287 1.00 55.78 66 LEU A C 1
ATOM 526 O O . LEU A 1 66 ? 33.594 -33.278 25.123 1.00 55.78 66 LEU A O 1
ATOM 530 N N . GLU A 1 67 ? 31.751 -33.499 23.838 1.00 55.69 67 GLU A N 1
ATOM 531 C CA . GLU A 1 67 ? 31.620 -34.955 23.923 1.00 55.69 67 GLU A CA 1
ATOM 532 C C . GLU A 1 67 ? 31.564 -35.530 22.500 1.00 55.69 67 GLU A C 1
ATOM 534 O O . GLU A 1 67 ? 31.109 -34.876 21.561 1.00 55.69 67 GLU A O 1
ATOM 539 N N . ASP A 1 68 ? 32.151 -36.713 22.348 1.00 58.88 68 ASP A N 1
ATOM 540 C CA . ASP A 1 68 ? 32.580 -37.310 21.083 1.00 58.88 68 ASP A CA 1
ATOM 541 C C . ASP A 1 68 ? 31.610 -38.452 20.734 1.00 58.88 68 ASP A C 1
ATOM 543 O O . ASP A 1 68 ? 31.779 -39.581 21.200 1.00 58.88 68 ASP A O 1
ATOM 547 N N . GLU A 1 69 ? 30.538 -38.144 19.994 1.00 60.72 69 GLU A N 1
ATOM 548 C CA . GLU A 1 69 ? 29.545 -39.137 19.560 1.00 60.72 69 GLU A CA 1
ATOM 549 C C . GLU A 1 69 ? 29.763 -39.568 18.105 1.00 60.72 69 GLU A C 1
ATOM 551 O O . GLU A 1 69 ? 29.926 -38.769 17.181 1.00 60.72 69 GLU A O 1
ATOM 556 N N . SER A 1 70 ? 29.765 -40.885 17.915 1.00 60.19 70 SER A N 1
ATOM 557 C CA . SER A 1 70 ? 30.042 -41.564 16.656 1.00 60.19 70 SER A CA 1
ATOM 558 C C . SER A 1 70 ? 28.929 -41.371 15.627 1.00 60.19 70 SER A C 1
ATOM 560 O O . SER A 1 70 ? 27.822 -41.876 15.808 1.00 60.19 70 SER A O 1
ATOM 562 N N . LEU A 1 71 ? 29.272 -40.726 14.511 1.00 55.06 71 LEU A N 1
ATOM 563 C CA . LEU A 1 71 ? 28.438 -40.601 13.317 1.00 55.06 71 LEU A CA 1
ATOM 564 C C . LEU A 1 71 ? 28.203 -41.972 12.661 1.00 55.06 71 LEU A C 1
ATOM 566 O O . LEU A 1 71 ? 29.127 -42.559 12.095 1.00 55.06 71 LEU A O 1
ATOM 570 N N . GLU A 1 72 ? 26.962 -42.458 12.694 1.00 67.56 72 GLU A N 1
ATOM 571 C CA . GLU A 1 72 ? 26.483 -43.459 11.737 1.00 67.56 72 GLU A CA 1
ATOM 572 C C . GLU A 1 72 ? 26.025 -42.740 10.456 1.00 67.56 72 GLU A C 1
ATOM 574 O O . GLU A 1 72 ? 25.283 -41.759 10.520 1.00 67.56 72 GLU A O 1
ATOM 579 N N . ASP A 1 73 ? 26.479 -43.213 9.289 1.00 61.75 73 ASP A N 1
ATOM 580 C CA . ASP A 1 73 ? 26.150 -42.640 7.975 1.00 61.75 73 ASP A CA 1
ATOM 581 C C . ASP A 1 73 ? 24.670 -42.892 7.599 1.00 61.75 73 ASP A C 1
ATOM 583 O O . ASP A 1 73 ? 24.352 -43.747 6.762 1.00 61.75 73 ASP A O 1
ATOM 587 N N . GLU A 1 74 ? 23.738 -42.133 8.185 1.00 66.44 74 GLU A N 1
ATOM 588 C CA . GLU A 1 74 ? 22.378 -42.040 7.650 1.00 66.44 74 GLU A CA 1
ATOM 589 C C . GLU A 1 74 ? 22.422 -41.363 6.275 1.00 66.44 74 GLU A C 1
ATOM 591 O O . GLU A 1 74 ? 22.608 -40.154 6.131 1.00 66.44 74 GLU A O 1
ATOM 596 N N . LYS A 1 75 ? 22.251 -42.182 5.234 1.00 66.75 75 LYS A N 1
ATOM 597 C CA . LYS A 1 75 ? 22.138 -41.725 3.850 1.00 66.75 75 LYS A CA 1
ATOM 598 C C . LYS A 1 75 ? 21.025 -40.665 3.761 1.00 66.75 75 LYS A C 1
ATOM 600 O O . LYS A 1 75 ? 19.887 -41.002 4.106 1.00 66.75 75 LYS A O 1
ATOM 605 N N . PRO A 1 76 ? 21.305 -39.441 3.268 1.00 63.34 76 PRO A N 1
ATOM 606 C CA . PRO A 1 76 ? 20.302 -38.388 3.208 1.00 63.34 76 PRO A CA 1
ATOM 607 C C . PRO A 1 76 ? 19.099 -38.866 2.398 1.00 63.34 76 PRO A C 1
ATOM 609 O O . PRO A 1 76 ? 19.249 -39.458 1.324 1.00 63.34 76 PRO A O 1
ATOM 612 N N . LYS A 1 77 ? 17.904 -38.639 2.947 1.00 69.75 77 LYS A N 1
ATOM 613 C CA . LYS A 1 77 ? 16.670 -38.753 2.177 1.00 69.75 77 LYS A CA 1
ATOM 614 C C . LYS A 1 77 ? 16.648 -37.586 1.203 1.00 69.75 77 LYS A C 1
ATOM 616 O O . LYS A 1 77 ? 16.922 -36.458 1.601 1.00 69.75 77 LYS A O 1
ATOM 621 N N . ASP A 1 78 ? 16.319 -37.873 -0.047 1.00 72.00 78 ASP A N 1
ATOM 622 C CA . ASP A 1 78 ? 16.022 -36.843 -1.032 1.00 72.00 78 ASP A CA 1
ATOM 623 C C . ASP A 1 78 ? 14.696 -36.179 -0.615 1.00 72.00 78 ASP A C 1
ATOM 625 O O . ASP A 1 78 ? 13.616 -36.680 -0.927 1.00 72.00 78 ASP A O 1
ATOM 629 N N . GLU A 1 79 ? 14.774 -35.115 0.188 1.00 74.69 79 GLU A N 1
ATOM 630 C CA . GLU A 1 79 ? 13.620 -34.279 0.522 1.00 74.69 79 GLU A CA 1
ATOM 631 C C . GLU A 1 79 ? 13.199 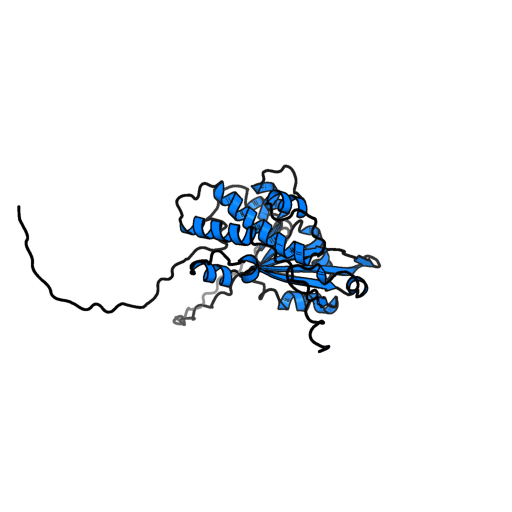-33.523 -0.744 1.00 74.69 79 GLU A C 1
ATOM 633 O O . GLU A 1 79 ? 14.014 -32.857 -1.389 1.00 74.69 79 GLU A O 1
ATOM 638 N N . GLU A 1 80 ? 11.936 -33.686 -1.149 1.00 74.69 80 GLU A N 1
ATOM 639 C CA . GLU A 1 80 ? 11.384 -32.931 -2.274 1.00 74.69 80 GLU A CA 1
ATOM 640 C C . GLU A 1 80 ? 11.399 -31.437 -1.906 1.00 74.69 80 GLU A C 1
ATOM 642 O O . GLU A 1 80 ? 11.043 -31.098 -0.776 1.00 74.69 80 GLU A O 1
ATOM 647 N N . PRO A 1 81 ? 11.838 -30.541 -2.811 1.00 69.00 81 PRO A N 1
ATOM 648 C CA . PRO A 1 81 ? 11.963 -29.125 -2.490 1.00 69.00 81 PRO A CA 1
ATOM 649 C C . PRO A 1 81 ? 10.596 -28.554 -2.111 1.00 69.00 81 PRO A C 1
ATOM 651 O O . PRO A 1 81 ? 9.648 -28.657 -2.893 1.00 69.00 81 PRO A O 1
ATOM 654 N N . GLU A 1 82 ? 10.503 -27.950 -0.924 1.00 68.88 82 GLU A N 1
ATOM 655 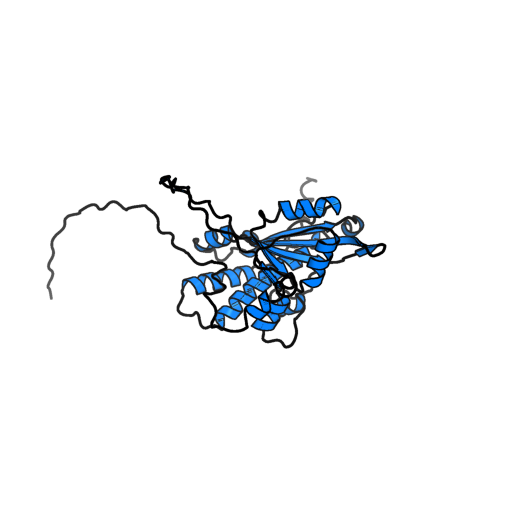C CA . GLU A 1 82 ? 9.291 -27.254 -0.499 1.00 68.88 82 GLU A CA 1
ATOM 656 C C . GLU A 1 82 ? 8.977 -26.130 -1.498 1.00 68.88 82 GLU A C 1
ATOM 658 O O . GLU A 1 82 ? 9.838 -25.317 -1.843 1.00 68.88 82 GLU A O 1
ATOM 663 N N . GLU A 1 83 ? 7.747 -26.116 -2.012 1.00 72.19 83 GLU A N 1
ATOM 664 C CA . GLU A 1 83 ? 7.302 -25.130 -2.995 1.00 72.19 83 GLU A CA 1
ATOM 665 C C . GLU A 1 83 ? 7.105 -23.781 -2.284 1.00 72.19 83 GLU A C 1
ATOM 667 O O . GLU A 1 83 ? 6.100 -23.565 -1.604 1.00 72.19 83 GLU A O 1
ATOM 672 N N . GLU A 1 84 ? 8.106 -22.896 -2.386 1.00 72.44 84 GLU A N 1
ATOM 673 C CA . GLU A 1 84 ? 8.082 -21.567 -1.765 1.00 72.44 84 GLU A CA 1
ATOM 674 C C . GLU A 1 84 ? 6.824 -20.791 -2.182 1.00 72.44 84 GLU A C 1
ATOM 676 O O . GLU A 1 84 ? 6.551 -20.599 -3.370 1.00 72.44 84 GLU A O 1
ATOM 681 N N . SER A 1 85 ? 6.053 -20.314 -1.200 1.00 78.25 85 SER A N 1
ATOM 682 C CA . SER A 1 85 ? 4.845 -19.538 -1.478 1.00 78.25 85 SER A CA 1
ATOM 683 C C . SER A 1 85 ? 5.185 -18.166 -2.093 1.00 78.25 85 SER A C 1
ATOM 685 O O . SER A 1 85 ? 6.236 -17.582 -1.801 1.00 78.25 85 SER A O 1
ATOM 687 N N . PRO A 1 86 ? 4.323 -17.614 -2.967 1.00 83.75 86 PRO A N 1
ATOM 688 C CA . PRO A 1 86 ? 4.595 -16.342 -3.627 1.00 83.75 86 PRO A CA 1
ATOM 689 C C . PRO A 1 86 ? 4.544 -15.165 -2.640 1.00 83.75 86 PRO A C 1
ATOM 691 O O . PRO A 1 86 ? 3.580 -14.987 -1.902 1.00 83.75 86 PRO A O 1
ATOM 694 N N . ILE A 1 87 ? 5.563 -14.299 -2.666 1.00 88.06 87 ILE A N 1
ATOM 695 C CA . ILE A 1 87 ? 5.630 -13.119 -1.786 1.00 88.06 87 ILE A CA 1
ATOM 696 C C . ILE A 1 87 ? 4.538 -12.111 -2.166 1.00 88.06 87 ILE A C 1
ATOM 698 O O . ILE A 1 87 ? 4.569 -11.537 -3.259 1.00 88.06 87 ILE A O 1
ATOM 702 N N . GLN A 1 88 ? 3.635 -11.780 -1.244 1.00 91.00 88 GLN A N 1
ATOM 703 C CA . GLN A 1 88 ? 2.643 -10.724 -1.468 1.00 91.00 88 GLN A CA 1
ATOM 704 C C . GLN A 1 88 ? 3.204 -9.317 -1.191 1.00 91.00 88 GLN A C 1
ATOM 706 O O . GLN A 1 88 ? 3.999 -9.106 -0.275 1.00 91.00 88 GLN A O 1
ATOM 711 N N . ILE A 1 89 ? 2.734 -8.297 -1.921 1.00 94.81 89 ILE A N 1
ATOM 712 C CA . ILE A 1 89 ? 2.990 -6.883 -1.577 1.00 94.81 89 ILE A CA 1
ATOM 713 C C . ILE A 1 89 ? 1.690 -6.256 -1.065 1.00 94.81 89 ILE A C 1
ATOM 715 O O . ILE A 1 89 ? 0.783 -5.940 -1.838 1.00 94.81 89 ILE A O 1
ATOM 719 N N . VAL A 1 90 ? 1.602 -6.053 0.250 1.00 96.62 90 VAL A N 1
ATOM 720 C CA . VAL A 1 90 ? 0.377 -5.644 0.952 1.00 96.62 90 VAL A CA 1
ATOM 721 C C . VAL A 1 90 ? 0.490 -4.196 1.409 1.00 96.62 90 VAL A C 1
ATOM 723 O O . VAL A 1 90 ? 1.370 -3.859 2.190 1.00 96.62 90 VAL A O 1
ATOM 726 N N . SER A 1 91 ? -0.426 -3.321 0.996 1.00 97.94 91 SER A N 1
ATOM 727 C CA . SER A 1 91 ? -0.532 -1.966 1.539 1.00 97.94 91 SER A CA 1
ATOM 728 C C . SER A 1 91 ? -1.691 -1.807 2.508 1.00 97.94 91 SER A C 1
ATOM 730 O O . SER A 1 91 ? -2.817 -2.204 2.208 1.00 97.94 91 SER A O 1
ATOM 732 N N . ILE A 1 92 ? -1.418 -1.159 3.644 1.00 97.62 92 ILE A N 1
ATOM 733 C CA . ILE A 1 92 ? -2.416 -0.808 4.657 1.00 97.62 92 ILE A CA 1
ATOM 734 C C . ILE A 1 92 ? -2.441 0.712 4.850 1.00 97.62 92 ILE A C 1
ATOM 736 O O . ILE A 1 92 ? -1.403 1.360 4.995 1.00 97.62 92 ILE A O 1
ATOM 740 N N . CYS A 1 93 ? -3.642 1.288 4.864 1.00 96.31 93 CYS A N 1
ATOM 741 C CA . CYS A 1 93 ? -3.898 2.689 5.206 1.00 96.31 93 CYS A CA 1
ATOM 742 C C . CYS A 1 93 ? -5.048 2.774 6.218 1.00 96.31 93 CYS A C 1
ATOM 744 O O . CYS A 1 93 ? -5.977 1.967 6.163 1.00 96.31 93 CYS A O 1
ATOM 746 N N . LEU A 1 94 ? -5.007 3.764 7.112 1.00 95.19 94 LEU A N 1
ATOM 747 C CA . LEU A 1 94 ? -6.079 4.065 8.065 1.00 95.19 94 LEU A CA 1
ATOM 748 C C . LEU A 1 94 ? -6.644 5.464 7.800 1.00 95.19 94 LEU A C 1
ATOM 750 O O . LEU A 1 94 ? -5.904 6.369 7.431 1.00 95.19 94 LEU A O 1
ATOM 754 N N . ASP A 1 95 ? -7.942 5.644 8.028 1.00 91.94 95 ASP A N 1
ATOM 755 C CA . ASP A 1 95 ? -8.621 6.943 8.011 1.00 91.94 95 ASP A CA 1
ATOM 756 C C . ASP A 1 95 ? -9.652 7.000 9.154 1.00 91.94 95 ASP A C 1
ATOM 758 O O . ASP A 1 95 ? -10.159 5.969 9.603 1.00 91.94 95 ASP A O 1
ATOM 762 N N . LYS A 1 96 ? -9.971 8.210 9.628 1.00 90.88 96 LYS A N 1
ATOM 763 C CA . LYS A 1 96 ? -10.952 8.488 10.698 1.00 90.88 96 LYS A CA 1
ATOM 764 C C . LYS A 1 96 ? -10.758 7.632 11.959 1.00 90.88 96 LYS A C 1
ATOM 766 O O . LYS A 1 96 ? -11.713 7.043 12.454 1.00 90.88 96 LYS A O 1
ATOM 771 N N . VAL A 1 97 ? -9.530 7.552 12.476 1.00 92.94 97 VAL A N 1
ATOM 772 C CA . VAL A 1 97 ? -9.259 6.843 13.737 1.00 92.94 97 VAL A CA 1
ATOM 773 C C . VAL A 1 97 ? -9.919 7.576 14.904 1.00 92.94 97 VAL A C 1
ATOM 775 O O . VAL A 1 97 ? -9.466 8.649 15.305 1.00 92.94 97 VAL A O 1
ATOM 778 N N . GLU A 1 98 ? -10.977 6.988 15.456 1.00 91.81 98 GLU A N 1
ATOM 779 C CA . GLU A 1 98 ? -11.677 7.491 16.633 1.00 91.81 98 GLU A CA 1
ATOM 780 C C . GLU A 1 98 ? -11.180 6.838 17.915 1.00 91.81 98 GLU A C 1
ATOM 782 O O . GLU A 1 98 ? -10.842 5.652 17.964 1.00 91.81 98 GLU A O 1
ATOM 787 N N . ARG A 1 99 ? -11.167 7.641 18.984 1.00 93.38 99 ARG A N 1
ATOM 788 C CA . ARG A 1 99 ? -10.754 7.216 20.317 1.00 93.38 99 ARG A CA 1
ATOM 789 C C . ARG A 1 99 ? -11.789 7.596 21.359 1.00 93.38 99 ARG A C 1
ATOM 791 O O . ARG A 1 99 ? -12.249 8.735 21.403 1.00 93.38 99 ARG A O 1
ATOM 798 N N . LYS A 1 100 ? -12.075 6.666 22.263 1.00 91.81 100 LYS A N 1
ATOM 799 C CA . LYS A 1 100 ? -13.002 6.824 23.382 1.00 91.81 100 LYS A CA 1
ATOM 800 C C . LYS A 1 100 ? -12.317 6.369 24.657 1.00 91.81 100 LYS A C 1
ATOM 802 O O . LYS A 1 100 ? -11.756 5.280 24.724 1.00 91.81 100 LYS A O 1
ATOM 807 N N . ASN A 1 101 ? -12.319 7.231 25.671 1.00 94.44 101 ASN A N 1
ATOM 808 C CA . ASN A 1 101 ? -11.576 7.009 26.918 1.00 94.44 101 ASN A CA 1
ATOM 809 C C . ASN A 1 101 ? -10.088 6.655 26.670 1.00 94.44 101 ASN A C 1
ATOM 811 O O . ASN A 1 101 ? -9.517 5.813 27.357 1.00 94.44 101 ASN A O 1
ATOM 815 N N . GLY A 1 102 ? -9.480 7.269 25.646 1.00 93.19 102 GLY A N 1
ATOM 816 C CA . GLY A 1 102 ? -8.094 7.039 25.222 1.00 93.19 102 GLY A CA 1
ATOM 817 C C . GLY A 1 102 ? -7.885 5.874 24.245 1.00 93.19 102 GLY A C 1
ATOM 818 O O . GLY A 1 102 ? -6.945 5.940 23.457 1.00 93.19 102 GLY A O 1
ATOM 819 N N . LYS A 1 103 ? -8.769 4.869 24.231 1.00 93.50 103 LYS A N 1
ATOM 820 C CA . LYS A 1 103 ? -8.646 3.659 23.397 1.00 93.50 103 LYS A CA 1
ATOM 821 C C . LYS A 1 103 ? -9.259 3.837 22.011 1.00 93.50 103 LYS A C 1
ATOM 823 O O . LYS A 1 103 ? -10.243 4.563 21.892 1.00 93.50 103 LYS A O 1
ATOM 828 N N . VAL A 1 104 ? -8.728 3.164 20.993 1.00 94.31 104 VAL A N 1
ATOM 829 C CA . VAL A 1 104 ? -9.368 3.041 19.666 1.00 94.31 104 VAL A CA 1
ATOM 830 C C . VAL A 1 104 ? -10.782 2.446 19.803 1.00 94.31 104 VAL A C 1
ATOM 832 O O . VAL A 1 104 ? -10.949 1.390 20.406 1.00 94.31 104 VAL A O 1
ATOM 835 N N . ASP A 1 105 ? -11.792 3.142 19.264 1.00 91.88 105 ASP A N 1
ATOM 836 C CA . ASP A 1 105 ? -13.229 2.772 19.343 1.00 91.88 105 ASP A CA 1
ATOM 837 C C . ASP A 1 105 ? -13.811 2.422 17.959 1.00 91.88 105 ASP A C 1
ATOM 839 O O . ASP A 1 105 ? -14.724 1.611 17.854 1.00 91.88 105 ASP A O 1
ATOM 843 N N . GLY A 1 106 ? -13.263 3.001 16.885 1.00 92.62 106 GLY A N 1
ATOM 844 C CA . GLY A 1 106 ? -13.689 2.765 15.503 1.00 92.62 106 GLY A CA 1
ATOM 845 C C . GLY A 1 106 ? -12.778 3.476 14.501 1.00 92.62 106 GLY A C 1
ATOM 846 O O . GLY A 1 106 ? -12.073 4.422 14.857 1.00 92.62 106 GLY A O 1
ATOM 847 N N . PHE A 1 107 ? -12.730 2.989 13.260 1.00 93.88 107 PHE A N 1
ATOM 848 C CA . PHE A 1 107 ? -11.920 3.572 12.180 1.00 93.88 107 PHE A CA 1
ATOM 849 C C . PHE A 1 107 ? -12.295 3.004 10.809 1.00 93.88 107 PHE A C 1
ATOM 851 O O . PHE A 1 107 ? -13.103 2.084 10.683 1.00 93.88 107 PHE A O 1
ATOM 858 N N . GLN A 1 108 ? -11.683 3.546 9.758 1.00 93.69 108 GLN A N 1
ATOM 859 C CA . GLN A 1 108 ? -11.691 2.962 8.423 1.00 93.69 108 GLN A CA 1
ATOM 860 C C . GLN A 1 108 ? -10.308 2.404 8.095 1.00 93.69 108 GLN A C 1
ATOM 862 O O . GLN A 1 108 ? -9.309 3.101 8.260 1.00 93.69 108 GLN A O 1
ATOM 867 N N . ILE A 1 109 ? -10.249 1.175 7.586 1.00 95.81 109 ILE A N 1
ATOM 868 C CA . ILE A 1 109 ? -9.015 0.547 7.102 1.00 95.81 109 ILE A CA 1
ATOM 869 C C . ILE A 1 109 ? -9.133 0.248 5.608 1.00 95.81 109 ILE A C 1
ATOM 871 O O . ILE A 1 109 ? -10.179 -0.152 5.089 1.00 95.81 109 ILE A O 1
ATOM 875 N N . GLY A 1 110 ? -8.056 0.528 4.891 1.00 97.06 110 GLY A N 1
ATOM 876 C CA . GLY A 1 110 ? -7.845 0.132 3.515 1.00 97.06 110 GLY A CA 1
ATOM 877 C C . GLY A 1 110 ? -6.754 -0.910 3.468 1.00 97.06 110 GLY A C 1
ATOM 878 O O . GLY A 1 110 ? -5.702 -0.703 4.063 1.00 97.06 110 GLY A O 1
ATOM 879 N N . ILE A 1 111 ? -7.008 -1.993 2.746 1.00 97.94 111 ILE A N 1
ATOM 880 C CA . ILE A 1 111 ? -6.029 -3.046 2.481 1.00 97.94 111 ILE A CA 1
ATOM 881 C C . ILE A 1 111 ? -5.937 -3.160 0.966 1.00 97.94 111 ILE A C 1
ATOM 883 O O . ILE A 1 111 ? -6.944 -3.036 0.263 1.00 97.94 111 ILE A O 1
ATOM 887 N N . SER A 1 112 ? -4.750 -3.348 0.418 1.00 97.88 112 SER A N 1
ATOM 888 C CA . SER A 1 112 ? -4.581 -3.729 -0.981 1.00 97.88 112 SER A CA 1
ATOM 889 C C . SER A 1 112 ? -3.428 -4.696 -1.108 1.00 97.88 112 SER A C 1
ATOM 891 O O . SER A 1 112 ? -2.462 -4.570 -0.372 1.00 97.88 112 SER A O 1
ATOM 893 N N . ILE A 1 113 ? -3.550 -5.649 -2.016 1.00 96.81 113 ILE A N 1
ATOM 894 C CA . ILE A 1 113 ? -2.593 -6.729 -2.222 1.00 96.81 113 ILE A CA 1
ATOM 895 C C . ILE A 1 113 ? -2.238 -6.699 -3.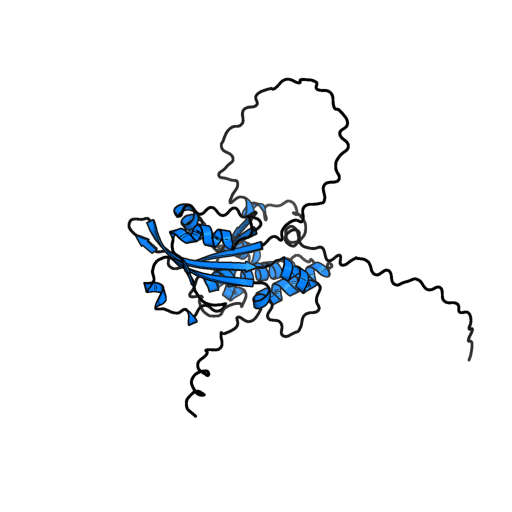696 1.00 96.81 113 ILE A C 1
ATOM 897 O O . ILE A 1 113 ? -3.135 -6.738 -4.537 1.00 96.81 113 ILE A O 1
ATOM 901 N N . LEU A 1 114 ? -0.951 -6.574 -3.995 1.00 95.00 114 LEU A N 1
ATOM 902 C CA . LEU A 1 114 ? -0.402 -6.843 -5.312 1.00 95.00 114 LEU A CA 1
ATOM 903 C C . LEU A 1 114 ? 0.052 -8.302 -5.331 1.00 95.00 114 LEU A C 1
ATOM 905 O O . LEU A 1 114 ? 1.000 -8.665 -4.635 1.00 95.00 114 LEU A O 1
ATOM 909 N N . ASP A 1 115 ? -0.657 -9.091 -6.126 1.00 88.62 115 ASP A N 1
ATOM 910 C CA . ASP A 1 115 ? -0.347 -10.480 -6.441 1.00 88.62 115 ASP A CA 1
ATOM 911 C C . ASP A 1 115 ? 0.876 -10.508 -7.372 1.00 88.62 115 ASP A C 1
ATOM 913 O O . ASP A 1 115 ? 0.847 -9.943 -8.472 1.00 88.62 115 ASP A O 1
ATOM 917 N N . THR A 1 116 ? 1.979 -11.090 -6.897 1.00 87.81 116 THR A N 1
ATOM 918 C CA . THR A 1 116 ? 3.252 -11.157 -7.628 1.00 87.81 116 THR A CA 1
ATOM 919 C C . THR A 1 116 ? 3.335 -12.367 -8.560 1.00 87.81 116 THR A C 1
ATOM 921 O O . THR A 1 116 ? 4.058 -12.305 -9.557 1.00 87.81 116 THR A O 1
ATOM 924 N N . GLU A 1 117 ? 2.547 -13.416 -8.314 1.00 86.50 117 GLU A N 1
ATOM 925 C CA . GLU A 1 117 ? 2.451 -14.585 -9.186 1.00 86.50 117 GLU A CA 1
ATOM 926 C C . GLU A 1 117 ? 1.674 -14.220 -10.455 1.00 86.50 117 GLU A C 1
ATOM 928 O O . GLU A 1 117 ? 2.191 -14.361 -11.565 1.00 86.50 117 GLU A O 1
ATOM 933 N N . ALA A 1 118 ? 0.486 -13.619 -10.312 1.00 85.69 118 ALA A N 1
ATOM 934 C CA . ALA A 1 118 ? -0.291 -13.103 -11.437 1.00 85.69 118 ALA A CA 1
ATOM 935 C C . ALA A 1 118 ? 0.496 -12.062 -12.247 1.00 85.69 118 ALA A C 1
ATOM 937 O O . ALA A 1 118 ? 0.371 -12.004 -13.471 1.00 85.69 118 ALA A O 1
ATOM 938 N N . LEU A 1 119 ? 1.339 -11.268 -11.578 1.00 83.94 119 LEU A N 1
ATOM 939 C CA . LEU A 1 119 ? 2.249 -10.303 -12.196 1.00 83.94 119 LEU A CA 1
ATOM 940 C C . LEU A 1 119 ? 3.340 -10.984 -13.048 1.00 83.94 119 LEU A C 1
ATOM 942 O O . LEU A 1 119 ? 3.602 -10.543 -14.170 1.00 83.94 119 LEU A O 1
ATOM 946 N N . GLY A 1 120 ? 3.947 -12.064 -12.547 1.00 81.31 120 GLY A N 1
ATOM 947 C CA . GLY A 1 120 ? 4.924 -12.875 -13.281 1.00 81.31 120 GLY A CA 1
ATOM 948 C C . GLY A 1 120 ? 4.297 -13.651 -14.445 1.00 81.31 120 GLY A C 1
ATOM 949 O O . GLY A 1 120 ? 4.800 -13.609 -15.571 1.00 81.31 120 GLY A O 1
ATOM 950 N N . ALA A 1 121 ? 3.144 -14.281 -14.216 1.00 81.81 121 ALA A N 1
ATOM 951 C CA . ALA A 1 121 ? 2.371 -14.963 -15.249 1.00 81.81 121 ALA A CA 1
ATOM 952 C C . ALA A 1 121 ? 1.979 -13.999 -16.382 1.00 81.81 121 ALA A C 1
ATOM 954 O O . ALA A 1 121 ? 2.143 -14.318 -17.564 1.00 81.81 121 ALA A O 1
ATOM 955 N N . ASP A 1 122 ? 1.542 -12.782 -16.047 1.00 76.69 122 ASP A N 1
ATOM 956 C CA . ASP A 1 122 ? 1.180 -11.768 -17.035 1.00 76.69 122 ASP A CA 1
ATOM 957 C C . ASP A 1 122 ? 2.365 -11.262 -17.862 1.00 76.69 122 ASP A C 1
ATOM 959 O O . ASP A 1 122 ? 2.178 -10.964 -19.048 1.00 76.69 122 ASP A O 1
ATOM 963 N N . LEU A 1 123 ? 3.582 -11.234 -17.307 1.00 73.00 123 LEU A N 1
ATOM 964 C CA . LEU A 1 123 ? 4.783 -10.942 -18.090 1.00 73.00 123 LEU A CA 1
ATOM 965 C C . LEU A 1 123 ? 5.064 -11.977 -19.160 1.00 73.00 123 LEU A C 1
ATOM 967 O O . LEU A 1 123 ? 5.530 -11.580 -20.225 1.00 73.00 123 LEU A O 1
ATOM 971 N N . SER A 1 124 ? 4.798 -13.261 -18.917 1.00 74.06 124 SER A N 1
ATOM 972 C CA . SER A 1 124 ? 4.991 -14.300 -19.939 1.00 74.06 124 SER A CA 1
ATOM 973 C C . SER A 1 124 ? 4.088 -14.073 -21.166 1.00 74.06 124 SER A C 1
ATOM 975 O O . SER A 1 124 ? 4.448 -14.420 -22.293 1.00 74.06 124 SER A O 1
ATOM 977 N N . SER A 1 125 ? 2.943 -13.410 -20.966 1.00 71.56 125 SER A N 1
ATOM 978 C CA . SER A 1 125 ? 1.949 -13.127 -22.000 1.00 71.56 125 SER A CA 1
ATOM 979 C C . SER A 1 125 ? 2.308 -11.922 -22.888 1.00 71.56 125 SER A C 1
ATOM 981 O O . SER A 1 125 ? 3.139 -11.077 -22.550 1.00 71.56 125 SER A O 1
ATOM 983 N N . THR A 1 126 ? 1.653 -11.814 -24.053 1.00 66.88 126 THR A N 1
ATOM 984 C CA . THR A 1 126 ? 1.697 -10.594 -24.880 1.00 66.88 126 THR A CA 1
ATOM 985 C C . THR A 1 126 ? 0.529 -9.674 -24.502 1.00 66.88 126 THR A C 1
ATOM 987 O O . THR A 1 126 ? -0.623 -10.045 -24.742 1.00 66.88 126 THR A O 1
ATOM 990 N N . PRO A 1 127 ? 0.774 -8.465 -23.962 1.00 62.62 127 PRO A N 1
ATOM 991 C CA . PRO A 1 127 ? -0.295 -7.594 -23.483 1.00 62.62 127 PRO A CA 1
ATOM 992 C C . PRO A 1 127 ? -1.269 -7.132 -24.568 1.00 62.62 127 PRO A C 1
ATOM 994 O O . PRO A 1 127 ? -0.869 -6.634 -25.624 1.00 62.62 127 PRO A O 1
ATOM 997 N N . SER A 1 128 ? -2.569 -7.162 -24.264 1.00 68.62 128 SER A N 1
ATOM 998 C CA . SER A 1 128 ? -3.543 -6.392 -25.042 1.00 68.62 128 SER A CA 1
ATOM 999 C C . SER A 1 128 ? -3.405 -4.899 -24.713 1.00 68.62 128 SER A C 1
ATOM 1001 O O . SER A 1 128 ? -3.310 -4.515 -23.547 1.00 68.62 128 SER A O 1
ATOM 1003 N N . LYS A 1 129 ? -3.490 -4.019 -25.722 1.00 67.38 129 LYS A N 1
ATOM 1004 C CA . LYS A 1 129 ? -3.427 -2.550 -25.534 1.00 67.38 129 LYS A CA 1
ATOM 1005 C C . LYS A 1 129 ? -4.599 -1.953 -24.728 1.00 67.38 129 LYS A C 1
ATOM 1007 O O . LYS A 1 129 ? -4.679 -0.737 -24.587 1.00 67.38 129 LYS A O 1
ATOM 1012 N N . GLN A 1 130 ? -5.541 -2.778 -24.268 1.00 69.50 130 GLN A N 1
ATOM 1013 C CA . GLN A 1 130 ? -6.739 -2.370 -23.527 1.00 69.50 130 GLN A CA 1
ATOM 1014 C C . GLN A 1 130 ? -6.809 -2.992 -22.122 1.00 69.50 130 GLN A C 1
ATOM 1016 O O . GLN A 1 130 ? -7.770 -2.740 -21.393 1.00 69.50 130 GLN A O 1
ATOM 1021 N N . THR A 1 131 ? -5.805 -3.780 -21.721 1.00 79.31 131 THR A N 1
ATOM 1022 C CA . THR A 1 131 ? -5.760 -4.413 -20.401 1.00 79.31 131 THR A CA 1
ATOM 1023 C C . THR A 1 131 ? -5.628 -3.355 -19.303 1.00 79.31 131 THR A C 1
ATOM 1025 O O . THR A 1 131 ? -4.709 -2.540 -19.310 1.00 79.31 131 THR A O 1
ATOM 1028 N N . ASN A 1 132 ? -6.540 -3.368 -18.327 1.00 86.50 132 ASN A N 1
ATOM 1029 C CA . ASN A 1 132 ? -6.381 -2.594 -17.097 1.00 86.50 132 ASN A CA 1
ATOM 1030 C C . ASN A 1 132 ? -5.594 -3.441 -16.096 1.00 86.50 132 ASN A C 1
ATOM 1032 O O . ASN A 1 132 ? -6.183 -4.243 -15.376 1.00 86.50 132 ASN A O 1
ATOM 1036 N N . TRP A 1 133 ? -4.271 -3.291 -16.094 1.00 87.94 133 TRP A N 1
ATOM 1037 C CA . TRP A 1 133 ? -3.387 -4.134 -15.295 1.00 87.94 133 TRP A CA 1
ATOM 1038 C C . TRP A 1 133 ? -3.646 -4.030 -13.798 1.00 87.94 133 TRP A C 1
ATOM 1040 O O . TRP A 1 133 ? -3.789 -5.054 -13.141 1.00 87.94 133 TRP A O 1
ATOM 1050 N N . ALA A 1 134 ? -3.792 -2.815 -13.259 1.00 91.62 134 ALA A N 1
ATOM 1051 C CA . ALA A 1 134 ? -4.058 -2.636 -11.830 1.00 91.62 134 ALA A CA 1
ATOM 1052 C C . ALA A 1 134 ? -5.337 -3.355 -11.366 1.00 91.62 134 ALA A C 1
ATOM 1054 O O . ALA A 1 134 ? -5.388 -3.815 -10.236 1.00 91.62 134 ALA A O 1
ATOM 1055 N N . ALA A 1 135 ? -6.350 -3.491 -12.228 1.00 89.94 135 ALA A N 1
ATOM 1056 C CA . ALA A 1 135 ? -7.570 -4.237 -11.913 1.00 89.94 135 ALA A CA 1
ATOM 1057 C C . ALA A 1 135 ? -7.430 -5.771 -12.036 1.00 89.94 135 ALA A C 1
ATOM 1059 O O . ALA A 1 135 ? -8.389 -6.474 -11.731 1.00 89.94 135 ALA A O 1
ATOM 1060 N N . ARG A 1 136 ? -6.287 -6.279 -12.521 1.00 88.38 136 ARG A N 1
ATOM 1061 C CA . ARG A 1 136 ? -5.968 -7.714 -12.598 1.00 88.38 136 ARG A CA 1
ATOM 1062 C C . ARG A 1 136 ? -5.059 -8.169 -11.463 1.00 88.38 136 ARG A C 1
ATOM 1064 O O . ARG A 1 136 ? -5.339 -9.20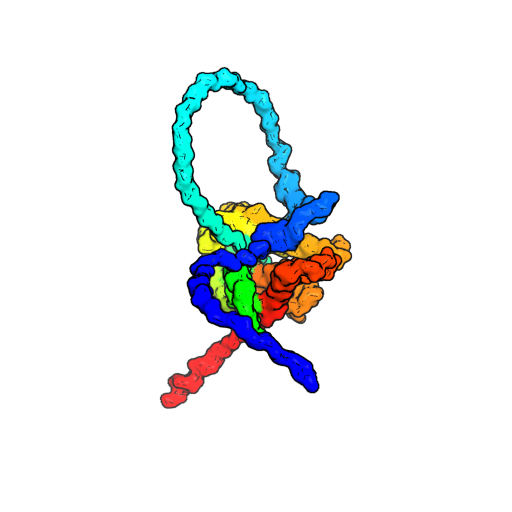5 -10.885 1.00 88.38 136 ARG A O 1
ATOM 1071 N N . VAL A 1 137 ? -4.014 -7.394 -11.162 1.00 92.62 137 VAL A N 1
ATOM 1072 C CA . VAL A 1 137 ? -2.976 -7.786 -10.189 1.00 92.62 137 VAL A CA 1
ATOM 1073 C C . VAL A 1 137 ? -3.098 -7.098 -8.825 1.00 92.62 137 VAL A C 1
ATOM 1075 O O . VAL A 1 137 ? -2.418 -7.511 -7.899 1.00 92.62 137 VAL A O 1
ATOM 1078 N N . ILE A 1 138 ? -3.935 -6.057 -8.665 1.00 95.25 138 ILE A N 1
ATOM 1079 C CA . ILE A 1 138 ? -4.162 -5.412 -7.357 1.00 95.25 138 ILE A CA 1
ATOM 1080 C C . ILE A 1 138 ? -5.591 -5.665 -6.868 1.00 95.25 138 ILE A C 1
ATOM 1082 O O . ILE A 1 138 ? -6.544 -5.035 -7.338 1.00 95.25 138 ILE A O 1
ATOM 1086 N N . GLN A 1 139 ? -5.725 -6.519 -5.854 1.00 95.62 139 GLN A N 1
ATOM 1087 C CA . GLN A 1 139 ? -6.952 -6.665 -5.075 1.00 95.62 139 GLN A CA 1
ATOM 1088 C C . GLN A 1 139 ? -7.016 -5.579 -3.993 1.00 95.62 139 GLN A C 1
ATOM 1090 O O . GLN A 1 139 ? -6.001 -5.212 -3.402 1.00 95.62 139 GLN A O 1
ATOM 1095 N N . SER A 1 140 ? -8.206 -5.042 -3.710 1.00 96.44 140 SER A N 1
ATOM 1096 C CA . SER A 1 140 ? -8.375 -3.969 -2.723 1.00 96.44 140 SER A CA 1
ATOM 1097 C C . SER A 1 140 ? -9.631 -4.136 -1.881 1.00 96.44 140 SER A C 1
ATOM 1099 O O . SER A 1 140 ? -10.726 -4.362 -2.395 1.00 96.44 140 SER A O 1
ATOM 1101 N N . HIS A 1 141 ? -9.482 -3.901 -0.582 1.00 95.94 141 HIS A N 1
ATOM 1102 C CA . HIS A 1 141 ? -10.549 -3.939 0.404 1.00 95.94 141 HIS A CA 1
ATOM 1103 C C . HIS A 1 141 ? -10.683 -2.589 1.111 1.00 95.94 141 HIS A C 1
ATOM 1105 O O . HIS A 1 141 ? -9.717 -1.848 1.306 1.00 95.94 141 HIS A O 1
ATOM 1111 N N . HIS A 1 142 ? -11.906 -2.282 1.529 1.00 94.62 142 HIS A N 1
ATOM 1112 C CA . HIS A 1 142 ? -12.205 -1.137 2.373 1.00 94.62 142 HIS A CA 1
ATOM 1113 C C . HIS A 1 142 ? -13.126 -1.586 3.499 1.00 94.62 142 HIS A C 1
ATOM 1115 O O . HIS A 1 142 ? -14.262 -1.986 3.237 1.00 94.62 142 HIS A O 1
ATOM 1121 N N . TRP A 1 143 ? -12.644 -1.546 4.738 1.00 94.31 143 TRP A N 1
ATOM 1122 C CA . TRP A 1 143 ? -13.429 -1.945 5.899 1.00 94.31 143 TRP A CA 1
ATOM 1123 C C . TRP A 1 143 ? -13.726 -0.767 6.812 1.00 94.31 143 TRP A C 1
ATOM 1125 O O . TRP A 1 143 ? -12.930 0.165 6.952 1.00 94.31 143 TRP A O 1
ATOM 1135 N N . ILE A 1 144 ? -14.901 -0.832 7.422 1.00 92.81 144 ILE A N 1
ATOM 1136 C CA . ILE A 1 144 ? -15.395 0.106 8.419 1.00 92.81 144 ILE A CA 1
ATOM 1137 C C . ILE A 1 144 ? -15.513 -0.680 9.722 1.00 92.81 144 ILE A C 1
ATOM 1139 O O . ILE A 1 144 ? -16.215 -1.693 9.765 1.00 92.81 144 ILE A O 1
ATOM 1143 N N . ILE A 1 145 ? -14.791 -0.232 10.744 1.00 93.44 145 ILE A N 1
ATOM 1144 C CA . ILE A 1 145 ? -14.624 -0.951 12.005 1.00 93.44 145 ILE A CA 1
ATOM 1145 C C . ILE A 1 145 ? -15.575 -0.376 13.059 1.00 93.44 145 ILE A C 1
ATOM 1147 O O . ILE A 1 145 ? -15.589 0.837 13.277 1.00 93.44 145 ILE A O 1
ATOM 1151 N N . GLU A 1 146 ? -16.354 -1.260 13.690 1.00 85.81 146 GLU A N 1
ATOM 1152 C CA . GLU A 1 146 ? -17.396 -0.992 14.704 1.00 85.81 146 GLU A CA 1
ATOM 1153 C C . GLU A 1 146 ? -18.557 -0.078 14.277 1.00 85.81 146 GLU A C 1
ATOM 1155 O O . GLU A 1 146 ? -19.699 -0.534 14.187 1.00 85.81 146 GLU A O 1
ATOM 1160 N N . ASP A 1 147 ? -18.328 1.220 14.048 1.00 70.56 147 ASP A N 1
ATOM 1161 C CA . ASP A 1 147 ? -19.441 2.175 14.045 1.00 70.56 147 ASP A CA 1
ATOM 1162 C C . ASP A 1 147 ? -20.226 2.196 12.722 1.00 70.56 147 ASP A C 1
ATOM 1164 O O . ASP A 1 147 ? -19.871 2.843 11.729 1.00 70.56 147 ASP A O 1
ATOM 1168 N N . ALA A 1 148 ? -21.398 1.562 12.755 1.00 59.41 148 ALA A N 1
ATOM 1169 C CA . ALA A 1 148 ? -22.397 1.613 11.697 1.00 59.41 148 ALA A CA 1
ATOM 1170 C C . ALA A 1 148 ? -22.875 3.041 11.349 1.00 59.41 148 ALA A C 1
ATOM 1172 O O . ALA A 1 148 ? -23.461 3.223 10.283 1.00 59.41 148 ALA A O 1
ATOM 1173 N N . LYS A 1 149 ? -22.612 4.087 12.147 1.00 62.03 149 LYS A N 1
ATOM 1174 C CA . LYS A 1 149 ? -22.876 5.482 11.731 1.00 62.03 149 LYS A CA 1
ATOM 1175 C C . LYS A 1 149 ? -22.023 5.911 10.532 1.00 62.03 149 LYS A C 1
ATOM 1177 O O . LYS A 1 149 ? -22.491 6.714 9.722 1.00 62.03 149 LYS A O 1
ATOM 1182 N N . TYR A 1 150 ? -20.841 5.319 10.335 1.00 56.34 150 TYR A N 1
ATOM 1183 C CA . TYR A 1 150 ? -20.059 5.509 9.108 1.00 56.34 150 TYR A CA 1
ATOM 1184 C C . TYR A 1 150 ? -20.718 4.892 7.871 1.00 56.34 150 TYR A C 1
ATOM 1186 O O . TYR A 1 150 ? -20.469 5.364 6.761 1.00 56.34 150 TYR A O 1
ATOM 1194 N N . SER A 1 151 ? -21.605 3.902 8.039 1.00 53.44 151 SER A N 1
ATOM 1195 C CA . SER A 1 151 ? -22.252 3.204 6.917 1.00 53.44 151 SER A CA 1
ATOM 1196 C C . SER A 1 151 ? -23.127 4.093 6.045 1.00 53.44 151 SER A C 1
ATOM 1198 O O . SER A 1 151 ? -23.252 3.886 4.837 1.00 53.44 151 SER A O 1
ATOM 1200 N N . ILE A 1 152 ? -23.716 5.115 6.663 1.00 51.25 152 ILE A N 1
ATOM 1201 C CA . ILE A 1 152 ? -24.743 5.960 6.058 1.00 51.25 152 ILE A CA 1
ATOM 1202 C C . ILE A 1 152 ? -24.125 6.853 4.963 1.00 51.25 152 ILE A C 1
ATOM 1204 O O . ILE A 1 152 ? -24.827 7.369 4.092 1.00 51.25 152 ILE A O 1
ATOM 1208 N N . TYR A 1 153 ? -22.791 6.986 4.945 1.00 51.75 153 TYR A N 1
ATOM 1209 C CA . TYR A 1 153 ? -22.061 7.833 4.013 1.00 51.75 153 TYR A CA 1
ATOM 1210 C C . TYR A 1 153 ? -21.034 7.065 3.163 1.00 51.75 153 TYR A C 1
ATOM 1212 O O . TYR A 1 153 ? -19.853 6.991 3.488 1.00 51.75 153 TYR A O 1
ATOM 1220 N N . LYS A 1 154 ? -21.474 6.741 1.935 1.00 57.81 154 LYS A N 1
ATOM 1221 C CA . LYS A 1 154 ? -20.653 6.673 0.703 1.00 57.81 154 LYS A CA 1
ATOM 1222 C C . LYS A 1 154 ? -19.911 5.364 0.359 1.00 57.81 154 LYS A C 1
ATOM 1224 O O . LYS A 1 154 ? -18.828 5.433 -0.232 1.00 57.81 154 LYS A O 1
ATOM 1229 N N . ASP A 1 155 ? -20.550 4.201 0.503 1.00 60.47 155 ASP A N 1
ATOM 1230 C CA . ASP A 1 155 ? -20.109 2.963 -0.187 1.00 60.47 155 ASP A CA 1
ATOM 1231 C C . ASP A 1 155 ? -19.890 3.187 -1.710 1.00 60.47 155 ASP A C 1
ATOM 1233 O O . ASP A 1 155 ? -18.955 2.677 -2.322 1.00 60.47 155 ASP A O 1
ATOM 1237 N N . SER A 1 156 ? -20.649 4.107 -2.321 1.00 64.44 156 SER A N 1
ATOM 1238 C CA . SER A 1 156 ? -20.477 4.529 -3.721 1.00 64.44 156 SER A CA 1
ATOM 1239 C C . SER A 1 156 ? -19.179 5.294 -4.049 1.00 64.44 156 SER A C 1
ATOM 1241 O O . SER A 1 156 ? -19.030 5.737 -5.189 1.00 64.44 156 SER A O 1
ATOM 1243 N N . THR A 1 157 ? -18.285 5.546 -3.084 1.00 82.88 157 THR A N 1
ATOM 1244 C CA . THR A 1 157 ? -17.018 6.278 -3.311 1.00 82.88 157 THR A CA 1
ATOM 1245 C C . THR A 1 157 ? -15.762 5.417 -3.210 1.00 82.88 157 THR A C 1
ATOM 1247 O O . THR A 1 157 ? -14.683 5.883 -3.596 1.00 82.88 157 THR A O 1
ATOM 1250 N N . PHE A 1 158 ? -15.884 4.158 -2.781 1.00 89.69 158 PHE A N 1
ATOM 1251 C CA . PHE A 1 158 ? -14.809 3.187 -2.943 1.00 89.69 158 PHE A CA 1
ATOM 1252 C C . PHE A 1 158 ? -14.740 2.777 -4.418 1.00 89.69 158 PHE A C 1
ATOM 1254 O O . PHE A 1 158 ? -15.746 2.415 -5.029 1.00 89.69 158 PHE A O 1
ATOM 1261 N N . ARG A 1 159 ? -13.563 2.930 -5.033 1.00 89.75 159 ARG A N 1
ATOM 1262 C CA . ARG A 1 159 ? -13.401 2.799 -6.491 1.00 89.75 159 ARG A CA 1
ATOM 1263 C C . ARG A 1 159 ? -13.067 1.377 -6.937 1.00 89.75 159 ARG A C 1
ATOM 1265 O O . ARG A 1 159 ? -13.195 1.089 -8.122 1.00 89.75 159 ARG A O 1
ATOM 1272 N N . PHE A 1 160 ? -12.681 0.514 -6.000 1.00 90.56 160 PHE A N 1
ATOM 1273 C CA . PHE A 1 160 ? -12.098 -0.802 -6.270 1.00 90.56 160 PHE A CA 1
ATOM 1274 C C . PHE A 1 160 ? -12.954 -1.973 -5.751 1.00 90.56 160 PHE A C 1
ATOM 1276 O O . PHE A 1 160 ? -12.498 -3.107 -5.744 1.00 90.56 160 PHE A O 1
ATOM 1283 N N . GLY A 1 161 ? -14.206 -1.723 -5.343 1.00 89.31 161 GLY A N 1
ATOM 1284 C CA . GLY A 1 161 ? -15.117 -2.771 -4.875 1.00 89.31 161 GLY A CA 1
ATOM 1285 C C . GLY A 1 161 ? -16.333 -2.229 -4.119 1.00 89.31 161 GLY A C 1
ATOM 1286 O O . GLY A 1 161 ? -16.918 -1.210 -4.498 1.00 89.31 161 GLY A O 1
ATOM 1287 N N . THR A 1 162 ? -16.698 -2.925 -3.043 1.00 88.88 162 THR A N 1
ATOM 1288 C CA . THR A 1 162 ? -17.683 -2.536 -2.015 1.00 88.88 162 THR A CA 1
ATOM 1289 C C . THR A 1 162 ? -17.006 -2.480 -0.650 1.00 88.88 162 THR A C 1
ATOM 1291 O O . THR A 1 162 ? -16.111 -3.280 -0.377 1.00 88.88 162 THR A O 1
ATOM 1294 N N . GLY A 1 163 ? -17.435 -1.558 0.209 1.00 89.38 163 GLY A N 1
ATOM 1295 C CA . GLY A 1 163 ? -17.043 -1.545 1.614 1.00 89.38 163 GLY A CA 1
ATOM 1296 C C . GLY A 1 163 ? -17.647 -2.720 2.393 1.00 89.38 163 GLY A C 1
ATOM 1297 O O . GLY A 1 163 ? -18.694 -3.251 2.018 1.00 89.38 163 GLY A O 1
ATOM 1298 N N . ARG A 1 164 ? -17.001 -3.119 3.493 1.00 90.12 164 ARG A N 1
ATOM 1299 C CA . ARG A 1 164 ? -17.465 -4.178 4.411 1.00 90.12 164 ARG A CA 1
ATOM 1300 C C . ARG A 1 164 ? -17.415 -3.686 5.862 1.00 90.12 164 ARG A C 1
ATOM 1302 O O . ARG A 1 164 ? -16.502 -2.945 6.215 1.00 90.12 164 ARG A O 1
ATOM 1309 N N . TYR A 1 165 ? -18.363 -4.106 6.698 1.00 91.38 165 TYR A N 1
ATOM 1310 C CA . TYR A 1 165 ? -18.280 -3.909 8.152 1.00 91.38 165 TYR A CA 1
ATOM 1311 C C . TYR A 1 165 ? -17.527 -5.068 8.781 1.00 91.38 165 TYR A C 1
ATOM 1313 O O . TYR A 1 165 ? -17.741 -6.215 8.390 1.00 91.38 165 TYR A O 1
ATOM 1321 N N . VAL A 1 166 ? -16.665 -4.759 9.741 1.00 93.12 166 VAL A N 1
ATOM 1322 C CA . VAL A 1 166 ? -15.908 -5.744 10.519 1.00 93.12 166 VAL A CA 1
ATOM 1323 C C . VAL A 1 166 ? -15.986 -5.309 11.980 1.00 93.12 166 VAL A C 1
ATOM 1325 O O . VAL A 1 166 ? -15.786 -4.129 12.279 1.00 93.12 166 VAL A O 1
ATOM 1328 N N . ALA A 1 167 ? -16.329 -6.223 12.887 1.00 93.50 167 ALA A N 1
ATOM 1329 C CA . ALA A 1 167 ? -16.256 -5.937 14.317 1.00 93.50 167 ALA A CA 1
ATOM 1330 C C . ALA A 1 167 ? -14.782 -5.819 14.731 1.00 93.50 167 ALA A C 1
ATOM 1332 O O . ALA A 1 167 ? -13.925 -6.508 14.175 1.00 93.50 167 ALA A O 1
ATOM 1333 N N . LEU A 1 168 ? -14.462 -4.981 15.716 1.00 93.38 168 LEU A N 1
ATOM 1334 C CA . LEU A 1 168 ? -13.081 -4.791 16.169 1.00 93.38 168 LEU A CA 1
ATOM 1335 C C . LEU A 1 168 ? -12.468 -6.111 16.659 1.00 93.38 168 LEU A C 1
ATOM 1337 O O . LEU A 1 168 ? -11.300 -6.379 16.396 1.00 93.38 168 LEU A O 1
ATOM 1341 N N . ALA A 1 169 ? -13.285 -6.954 17.297 1.00 94.25 169 ALA A N 1
ATOM 1342 C CA . ALA A 1 169 ? -12.902 -8.285 17.764 1.00 94.25 169 ALA A CA 1
ATOM 1343 C C . ALA A 1 169 ? -12.552 -9.270 16.629 1.00 94.25 169 ALA A C 1
ATOM 1345 O O . ALA A 1 169 ? -11.723 -10.154 16.831 1.00 94.25 169 ALA A O 1
ATOM 1346 N N . ASP A 1 170 ? -13.144 -9.113 15.440 1.00 95.81 170 ASP A N 1
ATOM 1347 C CA . ASP A 1 170 ? -12.872 -9.973 14.281 1.00 95.81 170 ASP A CA 1
ATOM 1348 C C . ASP A 1 170 ? -11.693 -9.459 13.435 1.00 95.81 170 ASP A C 1
ATOM 1350 O O . ASP A 1 170 ? -11.105 -10.220 12.669 1.00 95.81 170 ASP A O 1
ATOM 1354 N N . LEU A 1 171 ? -11.308 -8.182 13.574 1.00 95.56 171 LEU A N 1
ATOM 1355 C CA . LEU A 1 171 ? -10.348 -7.521 12.683 1.00 95.56 171 LEU A CA 1
ATOM 1356 C C . LEU A 1 171 ? -8.991 -8.232 12.597 1.00 95.56 171 LEU A C 1
ATOM 1358 O O . LEU A 1 171 ? -8.458 -8.376 11.499 1.00 95.56 171 LEU A O 1
ATOM 1362 N N . GLY A 1 172 ? -8.426 -8.671 13.726 1.00 95.56 172 GLY A N 1
ATOM 1363 C CA . GLY A 1 172 ? -7.127 -9.352 13.739 1.00 95.56 172 GLY A CA 1
ATOM 1364 C C . GLY A 1 172 ? -7.157 -10.684 12.984 1.00 95.56 172 GLY A C 1
ATOM 1365 O O . GLY A 1 172 ? -6.239 -10.989 12.225 1.00 95.56 172 GLY A O 1
ATOM 1366 N N . LYS A 1 173 ? -8.250 -11.443 13.127 1.00 95.31 173 LYS A N 1
ATOM 1367 C CA . LYS A 1 173 ? -8.488 -12.690 12.391 1.00 95.31 173 LYS A CA 1
ATOM 1368 C C . LYS A 1 173 ? -8.709 -12.421 10.903 1.00 95.31 173 LYS A C 1
ATOM 1370 O O . LYS A 1 173 ? -8.121 -13.099 10.070 1.00 95.31 173 LYS A O 1
ATOM 1375 N N . ASP A 1 174 ? -9.533 -11.431 10.573 1.00 95.50 174 ASP A N 1
ATOM 1376 C CA . ASP A 1 174 ? -9.875 -11.104 9.190 1.00 95.50 174 ASP A CA 1
ATOM 1377 C C . ASP A 1 174 ? -8.688 -10.511 8.413 1.00 95.50 174 ASP A C 1
ATOM 1379 O O . ASP A 1 174 ? -8.573 -10.762 7.217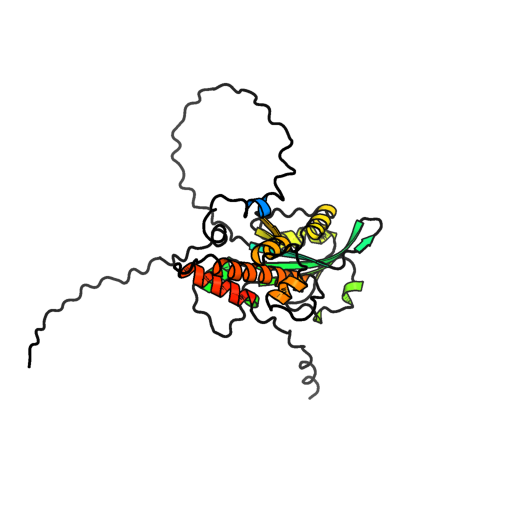 1.00 95.50 174 ASP A O 1
ATOM 1383 N N . LEU A 1 175 ? -7.788 -9.767 9.072 1.00 94.88 175 LEU A N 1
ATOM 1384 C CA . LEU A 1 175 ? -6.513 -9.339 8.483 1.00 94.88 175 LEU A CA 1
ATOM 1385 C C . LEU A 1 175 ? -5.619 -10.542 8.164 1.00 94.88 175 LEU A C 1
ATOM 1387 O O . LEU A 1 175 ? -5.164 -10.668 7.029 1.00 94.88 175 LEU A O 1
ATOM 1391 N N . LYS A 1 176 ? -5.412 -11.441 9.137 1.00 92.56 176 LYS A N 1
ATOM 1392 C CA . LYS A 1 176 ? -4.601 -12.659 8.962 1.00 92.56 176 LYS A CA 1
ATOM 1393 C C . LYS A 1 176 ? -5.183 -13.637 7.942 1.00 92.56 176 LYS A C 1
ATOM 1395 O O . LYS A 1 176 ? -4.435 -14.328 7.283 1.00 92.56 176 LYS A O 1
ATOM 1400 N N . GLY A 1 177 ? -6.503 -13.671 7.765 1.00 91.88 177 GLY A N 1
ATOM 1401 C CA . GLY A 1 177 ? -7.150 -14.475 6.722 1.00 91.88 177 GLY A CA 1
ATOM 1402 C C . GLY A 1 177 ? -7.060 -13.892 5.304 1.00 91.88 177 GLY A C 1
ATOM 1403 O O . GLY A 1 177 ? -7.701 -14.431 4.405 1.00 91.88 177 GLY A O 1
ATOM 1404 N N . ILE A 1 178 ? -6.358 -12.769 5.112 1.00 91.12 178 ILE A N 1
ATOM 1405 C CA . ILE A 1 178 ? -6.213 -12.081 3.819 1.00 91.12 178 ILE A CA 1
ATOM 1406 C C . ILE A 1 178 ? -4.753 -11.838 3.424 1.00 91.12 178 ILE A C 1
ATOM 1408 O O . ILE A 1 178 ? -4.480 -11.743 2.230 1.00 91.12 178 ILE A O 1
ATOM 1412 N N . VAL A 1 179 ? -3.833 -11.730 4.385 1.00 88.06 179 VAL A N 1
ATOM 1413 C CA . VAL A 1 179 ? -2.389 -11.771 4.110 1.00 88.06 179 VAL A CA 1
ATOM 1414 C C . VAL A 1 179 ? -1.913 -13.214 4.243 1.00 88.06 179 VAL A C 1
ATOM 1416 O O . VAL A 1 179 ? -2.231 -13.864 5.234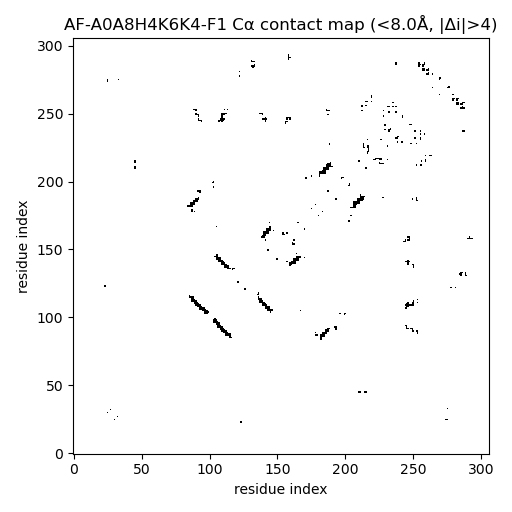 1.00 88.06 179 VAL A O 1
ATOM 1419 N N . GLU A 1 180 ? -1.198 -13.731 3.249 1.00 75.31 180 GLU A N 1
ATOM 1420 C CA . GLU A 1 180 ? -0.723 -15.122 3.262 1.00 75.31 180 GLU A CA 1
ATOM 1421 C C . GLU A 1 180 ? 0.394 -15.317 4.295 1.00 75.31 180 GLU A C 1
ATOM 1423 O O . GLU A 1 180 ? 1.439 -14.681 4.182 1.00 75.31 180 GLU A O 1
ATOM 1428 N N . ASP A 1 181 ? 0.126 -16.164 5.300 1.00 73.94 181 ASP A N 1
ATOM 1429 C CA . ASP A 1 181 ? 1.031 -16.787 6.287 1.00 73.94 181 ASP A CA 1
ATOM 1430 C C . ASP A 1 181 ? 2.397 -16.098 6.501 1.00 73.94 181 ASP A C 1
ATOM 1432 O O . ASP A 1 181 ? 3.459 -16.697 6.360 1.00 73.94 181 ASP A O 1
ATOM 1436 N N . ASP A 1 182 ? 2.350 -14.806 6.848 1.00 80.00 182 ASP A N 1
ATOM 1437 C CA . ASP A 1 182 ? 3.493 -13.909 7.089 1.00 80.00 182 ASP A CA 1
ATOM 1438 C C . ASP A 1 182 ? 4.498 -13.728 5.912 1.00 80.00 182 ASP A C 1
ATOM 1440 O O . ASP A 1 182 ? 5.434 -12.928 6.002 1.00 80.00 182 ASP A O 1
ATOM 1444 N N . ASN A 1 183 ? 4.248 -14.328 4.742 1.00 88.12 183 ASN A N 1
ATOM 1445 C CA . ASN A 1 183 ? 5.073 -14.209 3.534 1.00 88.12 183 ASN A CA 1
ATOM 1446 C C . ASN A 1 183 ? 4.728 -12.962 2.691 1.00 88.12 183 ASN A C 1
ATOM 1448 O O . ASN A 1 183 ? 4.293 -13.031 1.536 1.00 88.12 183 ASN A O 1
ATOM 1452 N N . PHE A 1 184 ? 4.885 -11.773 3.281 1.00 92.12 184 PHE A N 1
ATOM 1453 C CA . PHE A 1 184 ? 4.535 -10.526 2.599 1.00 92.12 184 PHE A CA 1
ATOM 1454 C C . PHE A 1 184 ? 5.386 -9.308 2.971 1.00 92.12 184 PHE A C 1
ATOM 1456 O O . PHE A 1 184 ? 5.967 -9.198 4.050 1.00 92.12 184 PHE A O 1
ATOM 1463 N N . VAL A 1 185 ? 5.404 -8.327 2.067 1.00 92.69 185 VAL A N 1
ATOM 1464 C CA . VAL A 1 185 ? 6.001 -7.001 2.267 1.00 92.69 185 VAL A CA 1
ATOM 1465 C C . VAL A 1 185 ? 4.907 -5.987 2.591 1.00 92.69 185 VAL A C 1
ATOM 1467 O O . VAL A 1 185 ? 4.008 -5.751 1.781 1.00 92.69 185 VAL A O 1
ATOM 1470 N N . LEU A 1 186 ? 5.002 -5.335 3.751 1.00 94.88 186 LEU A N 1
ATOM 1471 C CA . LEU A 1 186 ? 4.064 -4.301 4.185 1.00 94.88 186 LEU A CA 1
ATOM 1472 C C . LEU A 1 186 ? 4.434 -2.930 3.599 1.00 94.88 186 LEU A C 1
ATOM 1474 O O . LEU A 1 186 ? 5.522 -2.410 3.825 1.00 94.88 186 LEU A O 1
ATOM 1478 N N . VAL A 1 187 ? 3.501 -2.282 2.906 1.00 96.31 187 VAL A N 1
ATOM 1479 C CA . VAL A 1 187 ? 3.681 -0.968 2.276 1.00 96.31 187 VAL A CA 1
ATOM 1480 C C . VAL A 1 187 ? 2.765 0.069 2.923 1.00 96.31 187 VAL A C 1
ATOM 1482 O O . VAL A 1 187 ? 1.539 0.004 2.826 1.00 96.31 187 VAL A O 1
ATOM 1485 N N . THR A 1 188 ? 3.346 1.092 3.537 1.00 95.94 188 THR A N 1
ATOM 1486 C CA . THR A 1 188 ? 2.598 2.182 4.183 1.00 95.94 188 THR A CA 1
ATOM 1487 C C . THR A 1 188 ? 2.946 3.537 3.569 1.00 95.94 188 THR A C 1
ATOM 1489 O O . THR A 1 188 ? 3.796 3.656 2.680 1.00 95.94 188 THR A O 1
ATOM 1492 N N . HIS A 1 189 ? 2.267 4.585 4.028 1.00 95.19 189 HIS A N 1
ATOM 1493 C CA . HIS A 1 189 ? 2.632 5.963 3.738 1.00 95.19 189 HIS A CA 1
ATOM 1494 C C . HIS A 1 189 ? 2.595 6.769 5.041 1.00 95.19 189 HIS A C 1
ATOM 1496 O O . HIS A 1 189 ? 1.521 7.166 5.487 1.00 95.19 189 HIS A O 1
ATOM 1502 N N . GLY A 1 190 ? 3.754 6.969 5.672 1.00 88.06 190 GLY A N 1
ATOM 1503 C CA . GLY A 1 190 ? 3.844 7.473 7.043 1.00 88.06 190 GLY A CA 1
ATOM 1504 C C . GLY A 1 190 ? 3.442 6.400 8.059 1.00 88.06 190 GLY A C 1
ATOM 1505 O O . GLY A 1 190 ? 2.361 6.456 8.645 1.00 88.06 190 GLY A O 1
ATOM 1506 N N . GLN A 1 191 ? 4.321 5.417 8.270 1.00 80.81 191 GLN A N 1
ATOM 1507 C CA . GLN A 1 191 ? 4.029 4.163 8.990 1.00 80.81 191 GLN A CA 1
ATOM 1508 C C . GLN A 1 191 ? 3.432 4.321 10.408 1.00 80.81 191 GLN A C 1
ATOM 1510 O O . GLN A 1 191 ? 2.679 3.460 10.868 1.00 80.81 191 GLN A O 1
ATOM 1515 N N . ASN A 1 192 ? 3.739 5.426 11.097 1.00 88.81 192 ASN A N 1
ATOM 1516 C CA . ASN A 1 192 ? 3.516 5.601 12.536 1.00 88.81 192 ASN A CA 1
ATOM 1517 C C . ASN A 1 192 ? 2.055 5.399 12.977 1.00 88.81 192 ASN A C 1
ATOM 1519 O O . ASN A 1 192 ? 1.819 4.783 14.012 1.00 88.81 192 ASN A O 1
ATOM 1523 N N . GLN A 1 193 ? 1.070 5.897 12.217 1.00 91.19 193 GLN A N 1
ATOM 1524 C CA . GLN A 1 193 ? -0.340 5.766 12.613 1.00 91.19 193 GLN A CA 1
ATOM 1525 C C . GLN A 1 193 ? -0.849 4.328 12.454 1.00 91.19 193 GLN A C 1
ATOM 1527 O O . GLN A 1 193 ? -1.551 3.835 13.334 1.00 91.19 193 GLN A O 1
ATOM 1532 N N . VAL A 1 194 ? -0.481 3.658 11.356 1.00 94.00 194 VAL A N 1
ATOM 1533 C CA . VAL A 1 194 ? -0.907 2.281 11.063 1.00 94.00 194 VAL A CA 1
ATOM 1534 C C . VAL A 1 194 ? -0.370 1.333 12.132 1.00 94.00 194 VAL A C 1
ATOM 1536 O O . VAL A 1 194 ? -1.146 0.651 12.798 1.00 94.00 194 VAL A O 1
ATOM 1539 N N . LEU A 1 195 ? 0.947 1.358 12.355 1.00 93.88 195 LEU A N 1
ATOM 1540 C CA . LEU A 1 195 ? 1.611 0.472 13.312 1.00 93.88 195 LEU A CA 1
ATOM 1541 C C . LEU A 1 195 ? 1.172 0.752 14.758 1.00 93.88 195 LEU A C 1
ATOM 1543 O O . LEU A 1 195 ? 0.943 -0.185 15.517 1.00 93.88 195 LEU A O 1
ATOM 1547 N N . SER A 1 196 ? 0.978 2.023 15.136 1.00 94.94 196 SER A N 1
ATOM 1548 C CA . SER A 1 196 ? 0.500 2.375 16.480 1.00 94.94 196 SER A CA 1
ATOM 1549 C C . SER A 1 196 ? -0.913 1.864 16.766 1.00 94.94 196 SER A C 1
ATOM 1551 O O . SER A 1 196 ? -1.176 1.474 17.900 1.00 94.94 196 SER A O 1
ATOM 1553 N N . VAL A 1 197 ? -1.822 1.885 15.784 1.00 96.19 197 VAL A N 1
ATOM 1554 C CA . VAL A 1 197 ? -3.194 1.383 15.969 1.00 96.19 197 VAL A CA 1
ATOM 1555 C C . VAL A 1 197 ? -3.211 -0.142 16.013 1.00 96.19 197 VAL A C 1
ATOM 1557 O O . VAL A 1 197 ? -3.855 -0.699 16.893 1.00 96.19 197 VAL A O 1
ATOM 1560 N N . LEU A 1 198 ? -2.475 -0.822 15.128 1.00 95.94 198 LEU A N 1
ATOM 1561 C CA . LEU A 1 198 ? -2.386 -2.288 15.151 1.00 95.94 198 LEU A CA 1
ATOM 1562 C C . LEU A 1 198 ? -1.789 -2.799 16.476 1.00 95.94 198 LEU A C 1
ATOM 1564 O O . LEU A 1 198 ? -2.371 -3.686 17.096 1.00 95.94 198 LEU A O 1
ATOM 1568 N N . LYS A 1 199 ? -0.714 -2.165 16.971 1.00 96.25 199 LYS A N 1
ATOM 1569 C CA . LYS A 1 199 ? -0.094 -2.486 18.270 1.00 96.25 199 LYS A CA 1
ATOM 1570 C C . LYS A 1 199 ? -1.033 -2.256 19.459 1.00 96.25 199 LYS A C 1
ATOM 1572 O O . LYS A 1 199 ? -1.027 -3.040 20.398 1.00 96.25 199 LYS A O 1
ATOM 1577 N N . GLU A 1 200 ? -1.847 -1.199 19.441 1.00 96.50 200 GLU A N 1
ATOM 1578 C CA . GLU A 1 200 ? -2.828 -0.935 20.508 1.00 96.50 200 GLU A CA 1
ATOM 1579 C C . GLU A 1 200 ? -3.972 -1.960 20.542 1.00 96.50 200 GLU A C 1
ATOM 1581 O O . GLU A 1 200 ? -4.547 -2.210 21.601 1.00 96.50 200 GLU A O 1
ATOM 1586 N N . LEU A 1 201 ? -4.293 -2.550 19.390 1.00 96.12 201 LEU A N 1
ATOM 1587 C CA . LEU A 1 201 ? -5.335 -3.564 19.232 1.00 96.12 201 LEU A CA 1
ATOM 1588 C C . LEU A 1 201 ? -4.826 -5.001 19.423 1.00 96.12 201 LEU A C 1
ATOM 1590 O O . LEU A 1 201 ? -5.599 -5.930 19.212 1.00 96.12 201 LEU A O 1
ATOM 1594 N N . ASP A 1 202 ? -3.556 -5.178 19.802 1.00 97.06 202 ASP A N 1
ATOM 1595 C CA . ASP A 1 202 ? -2.884 -6.483 19.913 1.00 97.06 202 ASP A CA 1
ATOM 1596 C C . ASP A 1 202 ? -2.888 -7.282 18.587 1.00 97.06 202 ASP A C 1
ATOM 1598 O O . ASP A 1 202 ? -2.953 -8.510 18.549 1.00 97.06 202 ASP A O 1
ATOM 1602 N N . ILE A 1 203 ? -2.841 -6.564 17.455 1.00 95.56 203 ILE A N 1
ATOM 1603 C CA . ILE A 1 203 ? -2.794 -7.146 16.109 1.00 95.56 203 ILE A CA 1
ATOM 1604 C C . ILE A 1 203 ? -1.349 -7.132 15.608 1.00 95.56 203 ILE A C 1
ATOM 1606 O O . ILE A 1 203 ? -0.899 -6.174 14.976 1.00 95.56 203 ILE A O 1
ATOM 1610 N N . SER A 1 204 ? -0.638 -8.230 15.853 1.00 92.44 204 SER A N 1
ATOM 1611 C CA . SER A 1 204 ? 0.662 -8.490 15.228 1.00 92.44 204 SER A CA 1
ATOM 1612 C C . SER A 1 204 ? 0.488 -8.983 13.791 1.00 92.44 204 SER A C 1
ATOM 1614 O O . SER A 1 204 ? -0.192 -9.984 13.539 1.00 92.44 204 SER A O 1
ATOM 1616 N N . LEU A 1 205 ? 1.136 -8.268 12.875 1.00 90.56 205 LEU A N 1
ATOM 1617 C CA . LEU A 1 205 ? 1.427 -8.661 11.501 1.00 90.56 205 LEU A CA 1
ATOM 1618 C C . LEU A 1 205 ? 2.945 -8.861 11.422 1.00 90.56 205 LEU A C 1
ATOM 1620 O O . LEU A 1 205 ? 3.656 -7.966 11.886 1.00 90.56 205 LEU A O 1
ATOM 1624 N N . ASN A 1 206 ? 3.438 -9.957 10.836 1.00 92.25 206 ASN A N 1
ATOM 1625 C CA . ASN A 1 206 ? 4.878 -10.236 10.775 1.00 92.25 206 ASN A CA 1
ATOM 1626 C C . ASN A 1 206 ? 5.407 -10.155 9.325 1.00 92.25 206 ASN A C 1
ATOM 1628 O O . ASN A 1 206 ? 5.826 -11.165 8.773 1.00 92.25 206 ASN A O 1
ATOM 1632 N N . PRO A 1 207 ? 5.380 -8.980 8.663 1.00 91.56 207 PRO A N 1
ATOM 1633 C CA . PRO A 1 207 ? 5.873 -8.865 7.295 1.00 91.56 207 PRO A CA 1
ATOM 1634 C C . PRO A 1 207 ? 7.386 -9.098 7.226 1.00 91.56 207 PRO A C 1
ATOM 1636 O O . PRO A 1 207 ? 8.128 -8.584 8.065 1.00 91.56 207 PRO A O 1
ATOM 1639 N N . LEU A 1 208 ? 7.847 -9.734 6.147 1.00 88.88 208 LEU A N 1
ATOM 1640 C CA . LEU A 1 208 ? 9.270 -9.888 5.819 1.00 88.88 208 LEU A CA 1
ATOM 1641 C C . LEU A 1 208 ? 10.006 -8.539 5.823 1.00 88.88 208 LEU A C 1
ATOM 1643 O O . LEU A 1 208 ? 11.109 -8.409 6.347 1.00 88.88 208 LEU A O 1
ATOM 1647 N N . TYR A 1 209 ? 9.372 -7.512 5.245 1.00 88.00 209 TYR A N 1
ATOM 1648 C CA . TYR A 1 209 ? 9.897 -6.148 5.178 1.00 88.00 209 TYR A CA 1
ATOM 1649 C C . TYR A 1 209 ? 8.777 -5.109 5.271 1.00 88.00 209 TYR A C 1
ATOM 1651 O O . TYR A 1 209 ? 7.660 -5.336 4.808 1.00 88.00 209 TYR A O 1
ATOM 1659 N N . THR A 1 210 ? 9.095 -3.919 5.792 1.00 89.19 210 THR A N 1
ATOM 1660 C CA . THR A 1 210 ? 8.198 -2.750 5.754 1.00 89.19 210 THR A CA 1
ATOM 1661 C C . THR A 1 210 ? 8.781 -1.633 4.886 1.00 89.19 210 THR A C 1
ATOM 1663 O O . THR A 1 210 ? 9.927 -1.222 5.061 1.00 89.19 210 THR A O 1
ATOM 1666 N N . ILE A 1 211 ? 7.972 -1.100 3.968 1.00 93.00 211 ILE A N 1
ATOM 1667 C CA . ILE A 1 211 ? 8.304 0.002 3.060 1.00 93.00 211 ILE A CA 1
ATOM 1668 C C . ILE A 1 211 ? 7.416 1.211 3.380 1.00 93.00 211 ILE A C 1
ATOM 1670 O O . ILE A 1 211 ? 6.202 1.181 3.172 1.00 93.00 211 ILE A O 1
ATOM 1674 N N . ASP A 1 212 ? 8.020 2.317 3.820 1.00 93.94 212 ASP A N 1
ATOM 1675 C CA . ASP A 1 212 ? 7.330 3.606 3.951 1.00 93.94 212 ASP A CA 1
ATOM 1676 C C . ASP A 1 212 ? 7.486 4.433 2.664 1.00 93.94 212 ASP A C 1
ATOM 1678 O O . ASP A 1 212 ? 8.540 5.018 2.382 1.00 93.94 212 ASP A O 1
ATOM 1682 N N . THR A 1 213 ? 6.413 4.512 1.877 1.00 95.50 213 THR A N 1
ATOM 1683 C CA . THR A 1 213 ? 6.402 5.252 0.606 1.00 95.50 213 THR A CA 1
ATOM 1684 C C . THR A 1 213 ? 6.625 6.757 0.771 1.00 95.50 213 THR A C 1
ATOM 1686 O O . THR A 1 213 ? 7.052 7.403 -0.188 1.00 95.50 213 THR A O 1
ATOM 1689 N N . ALA A 1 214 ? 6.415 7.331 1.962 1.00 94.44 214 ALA A N 1
ATOM 1690 C CA . ALA A 1 214 ? 6.758 8.726 2.229 1.00 94.44 214 ALA A CA 1
ATOM 1691 C C . ALA A 1 214 ? 8.283 8.927 2.138 1.00 94.44 214 ALA A C 1
ATOM 1693 O O . ALA A 1 214 ? 8.740 9.791 1.384 1.00 94.44 214 ALA A O 1
ATOM 1694 N N . LYS A 1 215 ? 9.069 8.051 2.784 1.00 91.44 215 LYS A N 1
ATOM 1695 C CA . LYS A 1 215 ? 10.546 8.046 2.734 1.00 91.44 215 LYS A CA 1
ATOM 1696 C C . LYS A 1 215 ? 11.077 7.691 1.339 1.00 91.44 215 LYS A C 1
ATOM 1698 O O . LYS A 1 215 ? 11.968 8.368 0.827 1.00 91.44 215 LYS A O 1
ATOM 1703 N N . VAL A 1 216 ? 10.494 6.677 0.689 1.00 91.88 216 VAL A N 1
ATOM 1704 C CA . VAL A 1 216 ? 10.857 6.281 -0.690 1.00 91.88 216 VAL A CA 1
ATOM 1705 C C . VAL A 1 216 ? 10.647 7.446 -1.662 1.00 91.88 216 VAL A C 1
ATOM 1707 O O . VAL A 1 216 ? 11.538 7.771 -2.449 1.00 91.88 216 VAL A O 1
ATOM 1710 N N . SER A 1 217 ? 9.500 8.132 -1.574 1.00 93.31 217 SER A N 1
ATOM 1711 C CA . SER A 1 217 ? 9.210 9.291 -2.422 1.00 93.31 217 SER A CA 1
ATOM 1712 C C . SER A 1 217 ? 10.150 10.469 -2.148 1.00 93.31 217 SER A C 1
ATOM 1714 O O . SER A 1 217 ? 10.640 11.067 -3.102 1.00 93.31 217 SER A O 1
ATOM 1716 N N . GLN A 1 218 ? 10.476 10.757 -0.880 1.00 92.56 218 GLN A N 1
ATOM 1717 C CA . GLN A 1 218 ? 11.436 11.799 -0.500 1.00 92.56 218 GLN A CA 1
ATOM 1718 C C . GLN A 1 218 ? 12.803 11.564 -1.158 1.00 92.56 218 GLN A C 1
ATOM 1720 O O . GLN A 1 218 ? 13.373 12.490 -1.736 1.00 92.56 218 GLN A O 1
ATOM 1725 N N . ASN A 1 219 ? 13.301 10.323 -1.129 1.00 89.88 219 ASN A N 1
ATOM 1726 C CA . ASN A 1 219 ? 14.598 9.960 -1.697 1.00 89.88 219 ASN A CA 1
ATOM 1727 C C . ASN A 1 219 ? 14.606 10.071 -3.234 1.00 89.88 219 ASN A C 1
ATOM 1729 O O . ASN A 1 219 ? 15.367 10.860 -3.800 1.00 89.88 219 ASN A O 1
ATOM 1733 N N . ILE A 1 220 ? 13.698 9.355 -3.908 1.00 89.62 220 ILE A N 1
ATOM 1734 C CA . ILE A 1 220 ? 13.644 9.264 -5.380 1.00 89.62 220 ILE A CA 1
ATOM 1735 C C . ILE A 1 220 ? 13.317 10.620 -6.024 1.00 89.62 220 ILE A C 1
ATOM 1737 O O . ILE A 1 220 ? 13.836 10.958 -7.089 1.00 89.62 220 ILE A O 1
ATOM 1741 N N . LEU A 1 221 ? 12.476 11.432 -5.376 1.00 89.56 221 LEU A N 1
ATOM 1742 C CA . LEU A 1 221 ? 12.104 12.766 -5.856 1.00 89.56 221 LEU A CA 1
ATOM 1743 C C . LEU A 1 221 ? 13.056 13.873 -5.356 1.00 89.56 221 LEU A C 1
ATOM 1745 O O . LEU A 1 221 ? 12.871 15.030 -5.731 1.00 89.56 221 LEU A O 1
ATOM 1749 N N . ARG A 1 222 ? 14.093 13.522 -4.575 1.00 92.06 222 ARG A N 1
ATOM 1750 C CA . ARG A 1 222 ? 15.131 14.418 -4.021 1.00 92.06 222 ARG A CA 1
ATOM 1751 C C . ARG A 1 222 ? 14.558 15.602 -3.235 1.00 92.06 222 ARG A C 1
ATOM 1753 O O . ARG A 1 222 ? 14.936 16.754 -3.448 1.00 92.06 222 ARG A O 1
ATOM 1760 N N . LEU A 1 223 ? 13.620 15.307 -2.345 1.00 91.69 223 LEU A N 1
ATOM 1761 C CA . LEU A 1 223 ? 12.899 16.293 -1.546 1.00 91.69 223 LEU A CA 1
ATOM 1762 C C . LEU A 1 223 ? 13.580 16.488 -0.191 1.00 91.69 223 LEU A C 1
ATOM 1764 O O . LEU A 1 223 ? 14.121 15.542 0.378 1.00 91.69 223 LEU A O 1
ATOM 1768 N N . SER A 1 224 ? 13.521 17.706 0.350 1.00 94.31 224 SER A N 1
ATOM 1769 C CA . SER A 1 224 ? 14.019 17.980 1.703 1.00 94.31 224 SER A CA 1
ATOM 1770 C C . SER A 1 224 ? 13.192 17.265 2.771 1.00 94.31 224 SER A C 1
ATOM 1772 O O . SER A 1 224 ? 13.755 16.765 3.732 1.00 94.31 224 SER A O 1
ATOM 1774 N N . GLU A 1 225 ? 11.878 17.154 2.564 1.00 94.12 225 GLU A N 1
ATOM 1775 C CA . GLU A 1 225 ? 10.912 16.594 3.517 1.00 94.12 225 GLU A CA 1
ATOM 1776 C C . GLU A 1 225 ? 9.996 15.556 2.845 1.00 94.12 225 GLU A C 1
ATOM 1778 O O . GLU A 1 225 ? 9.758 15.651 1.632 1.00 94.12 225 GLU A O 1
ATOM 1783 N N . PRO A 1 226 ? 9.436 14.589 3.598 1.00 93.50 226 PRO A N 1
ATOM 1784 C CA . PRO A 1 226 ? 8.409 13.688 3.090 1.00 93.50 226 PRO A CA 1
ATOM 1785 C C . PRO A 1 226 ? 7.151 14.451 2.652 1.00 93.50 226 PRO A C 1
ATOM 1787 O O . PRO A 1 226 ? 6.669 15.356 3.335 1.00 93.50 226 PRO A O 1
ATOM 1790 N N . LEU A 1 227 ? 6.577 14.057 1.516 1.00 95.12 227 LEU A N 1
ATOM 1791 C CA . LEU A 1 227 ? 5.277 14.556 1.065 1.00 95.12 227 LEU A CA 1
ATOM 1792 C C . LEU A 1 227 ? 4.146 13.690 1.607 1.00 95.12 227 LEU A C 1
ATOM 1794 O O . LEU A 1 227 ? 4.320 12.491 1.783 1.00 95.12 227 LEU A O 1
ATOM 1798 N N . SER A 1 228 ? 2.960 14.283 1.754 1.00 95.31 228 SER A N 1
ATOM 1799 C CA . SER A 1 228 ? 1.722 13.523 1.934 1.00 95.31 228 SER A CA 1
ATOM 1800 C C . SER A 1 228 ? 1.384 12.688 0.695 1.00 95.31 228 SER A C 1
ATOM 1802 O O . SER A 1 228 ? 1.707 13.074 -0.436 1.00 95.31 228 SER A O 1
ATOM 1804 N N . LEU A 1 229 ? 0.642 11.593 0.893 1.00 95.38 229 LEU A N 1
ATOM 1805 C CA . LEU A 1 229 ? 0.268 10.655 -0.168 1.00 95.38 229 LEU A CA 1
ATOM 1806 C C . LEU A 1 229 ? -0.392 11.379 -1.344 1.00 95.38 229 LEU A C 1
ATOM 1808 O O . LEU A 1 229 ? -0.010 11.183 -2.493 1.00 95.38 229 LEU A O 1
ATOM 1812 N N . TYR A 1 230 ? -1.324 12.292 -1.060 1.00 95.38 230 TYR A N 1
ATOM 1813 C CA . TYR A 1 230 ? -1.975 13.111 -2.082 1.00 95.38 230 TYR A CA 1
ATOM 1814 C C . TYR A 1 230 ? -0.978 13.897 -2.951 1.00 95.38 230 TYR A C 1
ATOM 1816 O O . TYR A 1 230 ? -1.118 13.918 -4.175 1.00 95.38 230 TYR A O 1
ATOM 1824 N N . ASN A 1 231 ? 0.045 14.504 -2.345 1.00 95.88 231 ASN A N 1
ATOM 1825 C CA . ASN A 1 231 ? 1.058 15.271 -3.067 1.00 95.88 231 ASN A CA 1
ATOM 1826 C C . ASN A 1 231 ? 1.971 14.360 -3.905 1.00 95.88 231 ASN A C 1
ATOM 1828 O O . ASN A 1 231 ? 2.244 14.693 -5.059 1.00 95.88 231 ASN A O 1
ATOM 1832 N N . VAL A 1 232 ? 2.371 13.192 -3.382 1.00 96.06 232 VAL A N 1
ATOM 1833 C CA . VAL A 1 232 ? 3.103 12.167 -4.154 1.00 96.06 232 VAL A CA 1
ATOM 1834 C C . VAL A 1 232 ? 2.278 11.723 -5.365 1.00 96.06 232 VAL A C 1
ATOM 1836 O O . VAL A 1 232 ? 2.749 11.785 -6.499 1.00 96.06 232 VAL A O 1
ATOM 1839 N N . LEU A 1 233 ? 1.010 11.360 -5.156 1.00 95.69 233 LEU A N 1
ATOM 1840 C CA . LEU A 1 233 ? 0.103 10.918 -6.218 1.00 95.69 233 LEU A CA 1
ATOM 1841 C C . LEU A 1 233 ? -0.160 12.001 -7.274 1.00 95.69 233 LEU A C 1
ATOM 1843 O O . LEU A 1 233 ? -0.306 11.674 -8.453 1.00 95.69 233 LEU A O 1
ATOM 1847 N N . CYS A 1 234 ? -0.203 13.279 -6.884 1.00 94.56 234 CYS A N 1
ATOM 1848 C CA . CYS A 1 234 ? -0.305 14.397 -7.824 1.00 94.56 234 CYS A CA 1
ATOM 1849 C C . CYS A 1 234 ? 0.972 14.555 -8.662 1.00 94.56 234 CYS A C 1
ATOM 1851 O O . CYS A 1 234 ? 0.877 14.702 -9.880 1.00 94.56 234 CYS A O 1
ATOM 1853 N N . GLN A 1 235 ? 2.159 14.478 -8.047 1.00 95.00 235 GLN A N 1
ATOM 1854 C CA . GLN A 1 235 ? 3.437 14.554 -8.772 1.00 95.00 235 GLN A CA 1
ATOM 1855 C C . GLN A 1 235 ? 3.664 13.366 -9.718 1.00 95.00 235 GLN A C 1
ATOM 1857 O O . GLN A 1 235 ? 4.291 13.526 -10.764 1.00 95.00 235 GLN A O 1
ATOM 1862 N N . LEU A 1 236 ? 3.131 12.189 -9.382 1.00 94.38 236 LEU A N 1
ATOM 1863 C CA . LEU A 1 236 ? 3.140 11.001 -10.241 1.00 94.38 236 LEU A CA 1
ATOM 1864 C C . LEU A 1 236 ? 2.011 11.001 -11.293 1.00 94.38 236 LEU A C 1
ATOM 1866 O O . LEU A 1 236 ? 1.934 10.083 -12.103 1.00 94.38 236 LEU A O 1
ATOM 1870 N N . GLY A 1 237 ? 1.130 12.011 -11.300 1.00 93.88 237 GLY A N 1
ATOM 1871 C CA . GLY A 1 237 ? 0.025 12.136 -12.258 1.00 93.88 237 GLY A CA 1
ATOM 1872 C C . GLY A 1 237 ? -1.151 11.173 -12.034 1.00 93.88 237 GLY A C 1
ATOM 1873 O O . GLY A 1 237 ? -2.045 11.101 -12.877 1.00 93.88 237 GLY A O 1
ATOM 1874 N N . LEU A 1 238 ? -1.177 10.455 -10.906 1.00 91.00 238 LEU A N 1
ATOM 1875 C CA . LEU A 1 238 ? -2.149 9.397 -10.608 1.00 91.00 238 LEU A CA 1
ATOM 1876 C C . LEU A 1 238 ? -3.511 9.933 -10.152 1.00 91.00 238 LEU A C 1
ATOM 1878 O O . LEU A 1 238 ? -4.545 9.306 -10.393 1.00 91.00 238 LEU A O 1
ATOM 1882 N N . VAL A 1 239 ? -3.534 11.101 -9.502 1.00 90.25 239 VAL A N 1
ATOM 1883 C CA . VAL A 1 239 ? -4.765 11.747 -9.023 1.00 90.25 239 VAL A CA 1
ATOM 1884 C C . VAL A 1 239 ? -4.783 13.241 -9.344 1.00 90.25 239 VAL A C 1
ATOM 1886 O O . VAL A 1 239 ? -3.749 13.873 -9.528 1.00 90.25 239 VAL A O 1
ATOM 1889 N N . LYS A 1 240 ? -5.993 13.809 -9.401 1.00 86.69 240 LYS A N 1
ATOM 1890 C CA . LYS A 1 240 ? -6.244 15.260 -9.540 1.00 86.69 240 LYS A CA 1
ATOM 1891 C C . LYS A 1 240 ? -7.174 15.816 -8.455 1.00 86.69 240 LYS A C 1
ATOM 1893 O O . LYS A 1 240 ? -7.593 16.966 -8.528 1.00 86.69 240 LYS A O 1
ATOM 1898 N N . GLN A 1 241 ? -7.595 14.962 -7.525 1.00 84.00 241 GLN A N 1
ATOM 1899 C CA . GLN A 1 241 ? -8.574 15.239 -6.476 1.00 84.00 241 GLN A CA 1
ATOM 1900 C C . GLN A 1 241 ? -8.233 14.370 -5.259 1.00 84.00 241 GLN A C 1
ATOM 1902 O O . GLN A 1 241 ? -7.752 13.250 -5.475 1.00 84.00 241 GLN A O 1
ATOM 1907 N N . PRO A 1 242 ? -8.478 14.845 -4.024 1.00 81.31 242 PRO A N 1
ATOM 1908 C CA . PRO A 1 242 ? -8.213 14.079 -2.814 1.00 81.31 242 PRO A CA 1
ATOM 1909 C C . PRO A 1 242 ? -8.857 12.693 -2.814 1.00 81.31 242 PRO A C 1
ATOM 1911 O O . PRO A 1 242 ? -9.908 12.453 -3.420 1.00 81.31 242 PRO A O 1
ATOM 1914 N N . LEU A 1 243 ? -8.209 11.779 -2.103 1.00 79.69 243 LEU A N 1
ATOM 1915 C CA . LEU A 1 243 ? -8.776 10.490 -1.746 1.00 79.69 243 LEU A CA 1
ATOM 1916 C C . LEU A 1 243 ? -9.569 10.675 -0.447 1.00 79.69 243 LEU A C 1
ATOM 1918 O O . LEU A 1 243 ? -9.225 11.504 0.388 1.00 79.69 243 LEU A O 1
ATOM 1922 N N . HIS A 1 244 ? -10.705 9.989 -0.334 1.00 81.94 244 HIS A N 1
ATOM 1923 C CA . HIS A 1 244 ? -11.674 10.205 0.752 1.00 81.94 244 HIS A CA 1
ATOM 1924 C C . HIS A 1 244 ? -11.977 8.939 1.565 1.00 81.94 244 HIS A C 1
ATOM 1926 O O . HIS A 1 244 ? -12.905 8.959 2.373 1.00 81.94 244 HIS A O 1
ATOM 1932 N N . LEU A 1 245 ? -11.265 7.841 1.289 1.00 91.12 245 LEU A N 1
ATOM 1933 C CA . LEU A 1 245 ? -11.441 6.537 1.926 1.00 91.12 245 LEU A CA 1
ATOM 1934 C C . LEU A 1 245 ? -10.104 5.795 1.942 1.00 91.12 245 LEU A C 1
ATOM 1936 O O . LEU A 1 245 ? -9.484 5.658 0.881 1.00 91.12 245 LEU A O 1
ATOM 1940 N N . ALA A 1 246 ? -9.766 5.202 3.084 1.00 94.38 246 ALA A N 1
ATOM 1941 C CA . ALA A 1 246 ? -8.547 4.421 3.283 1.00 94.3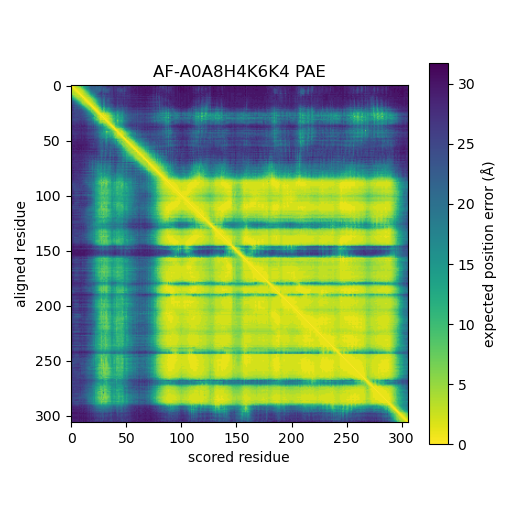8 246 ALA A CA 1
ATOM 1942 C C . ALA A 1 246 ? -8.325 3.329 2.212 1.00 94.38 246 ALA A C 1
ATOM 1944 O O . ALA A 1 246 ? -7.207 3.131 1.747 1.00 94.38 246 ALA A O 1
ATOM 1945 N N . GLY A 1 247 ? -9.383 2.648 1.743 1.00 95.25 247 GLY A N 1
ATOM 1946 C CA . GLY A 1 247 ? -9.261 1.617 0.696 1.00 95.25 247 GLY A CA 1
ATOM 1947 C C . GLY A 1 247 ? -8.855 2.158 -0.679 1.00 95.25 247 GLY A C 1
ATOM 1948 O O . GLY A 1 247 ? -8.215 1.456 -1.458 1.00 95.25 247 GLY A O 1
ATOM 1949 N N . ASN A 1 248 ? -9.188 3.417 -0.989 1.00 94.94 248 ASN A N 1
ATOM 1950 C CA . ASN A 1 248 ? -8.672 4.066 -2.196 1.00 94.94 248 ASN A CA 1
ATOM 1951 C C . ASN A 1 248 ? -7.198 4.470 -2.023 1.00 94.94 248 ASN A C 1
ATOM 1953 O O . ASN A 1 248 ? -6.464 4.504 -3.008 1.00 94.94 248 ASN A O 1
ATOM 1957 N N . GLU A 1 249 ? -6.791 4.803 -0.796 1.00 95.50 249 GLU A N 1
ATOM 1958 C CA . GLU A 1 249 ? -5.422 5.194 -0.454 1.00 95.50 249 GLU A CA 1
ATOM 1959 C C . GLU A 1 249 ? -4.481 3.995 -0.499 1.00 95.50 249 GLU A C 1
ATOM 1961 O O . GLU A 1 249 ? -3.511 4.064 -1.238 1.00 95.50 249 GLU A O 1
ATOM 1966 N N . ALA A 1 250 ? -4.818 2.866 0.134 1.00 97.19 250 ALA A N 1
ATOM 1967 C CA . ALA A 1 250 ? -4.021 1.634 0.076 1.00 97.19 250 ALA A CA 1
ATOM 1968 C C . ALA A 1 250 ? -3.730 1.184 -1.373 1.00 97.19 250 ALA A C 1
ATOM 1970 O O . ALA A 1 250 ? -2.577 0.955 -1.743 1.00 97.19 250 ALA A O 1
ATOM 1971 N N . HIS A 1 251 ? -4.751 1.165 -2.240 1.00 97.00 251 HIS A N 1
ATOM 1972 C CA . HIS A 1 251 ? -4.583 0.817 -3.658 1.00 97.00 251 HIS A CA 1
ATOM 1973 C C . HIS A 1 251 ? -3.626 1.778 -4.381 1.00 97.00 251 HIS A C 1
ATOM 1975 O O . HIS A 1 251 ? -2.795 1.376 -5.199 1.00 97.00 251 HIS A O 1
ATOM 1981 N N . LEU A 1 252 ? -3.750 3.079 -4.106 1.00 96.50 252 LEU A N 1
ATOM 1982 C CA . LEU A 1 252 ? -2.935 4.098 -4.759 1.00 96.50 252 LEU A CA 1
ATOM 1983 C C . LEU A 1 252 ? -1.535 4.220 -4.140 1.00 96.50 252 LEU A C 1
ATOM 1985 O O . LEU A 1 252 ? -0.624 4.617 -4.857 1.00 96.50 252 LEU A O 1
ATOM 1989 N N . THR A 1 253 ? -1.325 3.790 -2.896 1.00 97.50 253 THR A N 1
ATOM 1990 C CA . THR A 1 253 ? -0.006 3.640 -2.262 1.00 97.50 253 THR A CA 1
ATOM 1991 C C . THR A 1 253 ? 0.825 2.567 -2.967 1.00 97.50 253 THR A C 1
ATOM 1993 O O . THR A 1 253 ? 1.969 2.847 -3.328 1.00 97.50 253 THR A O 1
ATOM 1996 N N . ILE A 1 254 ? 0.250 1.396 -3.288 1.00 97.31 254 ILE A N 1
ATOM 1997 C CA . ILE A 1 254 ? 0.927 0.385 -4.131 1.00 97.31 254 ILE A CA 1
ATOM 1998 C C . ILE A 1 254 ? 1.303 0.993 -5.484 1.00 97.31 254 ILE A C 1
ATOM 2000 O O . ILE A 1 254 ? 2.456 0.942 -5.904 1.00 97.31 254 ILE A O 1
ATOM 2004 N N . ARG A 1 255 ? 0.354 1.642 -6.164 1.00 97.06 255 ARG A N 1
ATOM 2005 C CA . ARG A 1 255 ? 0.623 2.250 -7.477 1.00 97.06 255 ARG A CA 1
ATOM 2006 C C . ARG A 1 255 ? 1.646 3.385 -7.424 1.00 97.06 255 ARG A C 1
ATOM 2008 O O . ARG A 1 255 ? 2.401 3.550 -8.379 1.00 97.06 255 ARG A O 1
ATOM 2015 N N . ALA A 1 256 ? 1.695 4.146 -6.331 1.00 97.00 256 ALA A N 1
ATOM 2016 C CA . ALA A 1 256 ? 2.734 5.139 -6.092 1.00 97.00 256 ALA A CA 1
ATOM 2017 C C . ALA A 1 256 ? 4.106 4.473 -5.962 1.00 97.00 256 ALA A C 1
ATOM 2019 O O . ALA A 1 256 ? 5.043 4.923 -6.616 1.00 97.00 256 ALA A O 1
ATOM 2020 N N . LEU A 1 257 ? 4.212 3.382 -5.192 1.00 96.69 257 LEU A N 1
ATOM 2021 C CA . LEU A 1 257 ? 5.441 2.597 -5.075 1.00 96.69 257 LEU A CA 1
ATOM 2022 C C . LEU A 1 257 ? 5.914 2.113 -6.454 1.00 96.69 257 LEU A C 1
ATOM 2024 O O . LEU A 1 257 ? 7.028 2.449 -6.846 1.00 96.69 257 LEU A O 1
ATOM 2028 N N . LEU A 1 258 ? 5.063 1.434 -7.232 1.00 95.31 258 LEU A N 1
ATOM 2029 C CA . LEU A 1 258 ? 5.419 0.922 -8.569 1.00 95.31 258 LEU A CA 1
ATOM 2030 C C . LEU A 1 258 ? 5.859 2.028 -9.546 1.00 95.31 258 LEU A C 1
ATOM 2032 O O . LEU A 1 258 ? 6.812 1.860 -10.309 1.00 95.31 258 LEU A O 1
ATOM 2036 N N . MET A 1 259 ? 5.207 3.193 -9.493 1.00 95.25 259 MET A N 1
ATOM 2037 C CA . MET A 1 259 ? 5.600 4.369 -10.277 1.00 95.25 259 MET A CA 1
ATOM 2038 C C . MET A 1 259 ? 6.941 4.959 -9.836 1.00 95.25 259 MET A C 1
ATOM 2040 O O . MET A 1 259 ? 7.703 5.425 -10.683 1.00 95.25 259 MET A O 1
ATOM 2044 N N . LEU A 1 260 ? 7.235 4.954 -8.534 1.00 93.69 260 LEU A N 1
ATOM 2045 C CA . LEU A 1 260 ? 8.529 5.374 -7.999 1.00 93.69 260 LEU A CA 1
ATOM 2046 C C . LEU A 1 260 ? 9.634 4.395 -8.434 1.00 93.69 260 LEU A C 1
ATOM 2048 O O . LEU A 1 260 ? 10.662 4.868 -8.912 1.00 93.69 260 LEU A O 1
ATOM 2052 N N . VAL A 1 261 ? 9.379 3.077 -8.420 1.00 90.94 261 VAL A N 1
ATOM 2053 C CA . VAL A 1 261 ? 10.291 2.041 -8.959 1.00 90.94 261 VAL A CA 1
ATOM 2054 C C . VAL A 1 261 ? 10.618 2.284 -10.432 1.00 90.94 261 VAL A C 1
ATOM 2056 O O . VAL A 1 261 ? 11.781 2.420 -10.819 1.00 90.94 261 VAL A O 1
ATOM 2059 N N . SER A 1 262 ? 9.588 2.420 -11.271 1.00 90.19 262 SER A N 1
ATOM 2060 C CA . SER A 1 262 ? 9.770 2.673 -12.706 1.00 90.19 262 SER A CA 1
ATOM 2061 C C . SER A 1 262 ? 10.425 4.032 -12.999 1.00 90.19 262 SER A C 1
ATOM 2063 O O . SER A 1 262 ? 11.000 4.230 -14.070 1.00 90.19 262 SER A O 1
ATOM 2065 N N . LYS A 1 263 ? 10.339 4.999 -12.077 1.00 90.19 263 LYS A N 1
ATOM 2066 C CA . LYS A 1 263 ? 10.987 6.307 -12.218 1.00 90.19 263 LYS A CA 1
ATOM 2067 C C . LYS A 1 263 ? 12.461 6.265 -11.819 1.00 90.19 263 LYS A C 1
ATOM 2069 O O . LYS A 1 263 ? 13.273 6.839 -12.537 1.00 90.19 263 LYS A O 1
ATOM 2074 N N . ASP A 1 264 ? 12.797 5.611 -10.711 1.00 87.75 264 ASP A N 1
ATOM 2075 C CA . ASP A 1 264 ? 14.169 5.520 -10.206 1.00 87.75 264 ASP A CA 1
ATOM 2076 C C . ASP A 1 264 ? 15.060 4.698 -11.148 1.00 87.75 264 ASP A C 1
ATOM 2078 O O . ASP A 1 264 ? 16.083 5.199 -11.617 1.00 87.75 264 ASP A O 1
ATOM 2082 N N . SER A 1 265 ? 14.602 3.512 -11.562 1.00 83.38 265 SER A N 1
ATOM 2083 C CA . SER A 1 265 ? 15.289 2.645 -12.540 1.00 83.38 265 SER A CA 1
ATOM 2084 C C . SER A 1 265 ? 15.654 3.364 -13.849 1.00 83.38 265 SER A C 1
ATOM 2086 O O . SER A 1 265 ? 16.775 3.232 -14.340 1.00 83.38 265 SER A O 1
ATOM 2088 N N . LYS A 1 266 ? 14.760 4.212 -14.381 1.00 82.81 266 LYS A N 1
ATOM 2089 C CA . LYS A 1 266 ? 15.021 5.053 -15.568 1.00 82.81 266 LYS A CA 1
ATOM 2090 C C . LYS A 1 266 ? 16.137 6.082 -15.363 1.00 82.81 266 LYS A C 1
ATOM 2092 O O . LYS A 1 266 ? 16.702 6.549 -16.346 1.00 82.81 266 LYS A O 1
ATOM 2097 N N . THR A 1 267 ? 16.461 6.448 -14.121 1.00 79.31 267 THR A N 1
ATOM 2098 C CA . THR A 1 267 ? 17.594 7.338 -13.806 1.00 79.31 267 THR A CA 1
ATOM 2099 C C . THR A 1 267 ? 18.903 6.597 -13.536 1.00 79.31 267 THR A C 1
ATOM 2101 O O . THR A 1 267 ? 19.957 7.229 -13.550 1.00 79.31 267 THR A O 1
ATOM 2104 N N . GLN A 1 268 ? 18.856 5.278 -13.322 1.00 68.12 268 GLN A N 1
ATOM 2105 C CA . GLN A 1 268 ? 20.007 4.453 -12.933 1.00 68.12 268 GLN A CA 1
ATOM 2106 C C . GLN A 1 268 ? 20.705 3.750 -14.115 1.00 68.12 268 GLN A C 1
ATOM 2108 O O . GLN A 1 268 ? 21.581 2.921 -13.905 1.00 68.12 268 GLN A O 1
ATOM 2113 N N . LEU A 1 269 ? 20.381 4.132 -15.358 1.00 60.72 269 LEU A N 1
ATOM 2114 C CA . LEU A 1 269 ? 21.069 3.700 -16.587 1.00 60.72 269 LEU A CA 1
ATOM 2115 C C . LEU A 1 269 ? 21.058 2.180 -16.866 1.00 60.72 269 LEU A C 1
ATOM 2117 O O . LEU A 1 269 ? 21.911 1.698 -17.607 1.00 60.72 269 LEU A O 1
ATOM 2121 N N . PHE A 1 270 ? 20.057 1.430 -16.386 1.00 63.56 270 PHE A N 1
ATOM 2122 C CA . PHE A 1 270 ? 19.839 0.007 -16.723 1.00 63.56 270 PHE A CA 1
ATOM 2123 C C . PHE A 1 270 ? 19.380 -0.226 -18.184 1.00 63.56 270 PHE A C 1
ATOM 2125 O O . PHE A 1 270 ? 18.466 -1.009 -18.450 1.00 63.56 270 PHE A O 1
ATOM 2132 N N . HIS A 1 271 ? 19.942 0.501 -19.150 1.00 60.03 271 HIS A N 1
ATOM 2133 C CA . HIS A 1 271 ? 19.487 0.511 -20.543 1.00 60.03 271 HIS A CA 1
ATOM 2134 C C . HIS A 1 271 ? 19.767 -0.796 -21.294 1.00 60.03 271 HIS A C 1
ATOM 2136 O O . HIS A 1 271 ? 19.026 -1.117 -22.221 1.00 60.03 271 HIS A O 1
ATOM 2142 N N . ASP A 1 272 ? 20.768 -1.563 -20.859 1.00 65.69 272 ASP A N 1
ATOM 2143 C CA . ASP A 1 272 ? 21.261 -2.736 -21.589 1.00 65.69 272 ASP A CA 1
ATOM 2144 C C . ASP A 1 272 ? 20.567 -4.059 -21.192 1.00 65.69 272 ASP A C 1
ATOM 2146 O O . ASP A 1 272 ? 20.763 -5.081 -21.848 1.00 65.69 272 ASP A O 1
ATOM 2150 N N . HIS A 1 273 ? 19.698 -4.051 -20.169 1.00 77.69 273 HIS A N 1
ATOM 2151 C CA . HIS A 1 273 ? 18.940 -5.230 -19.726 1.00 77.69 273 HIS A CA 1
ATOM 2152 C C . HIS A 1 273 ? 17.477 -5.175 -20.192 1.00 77.69 273 HIS A C 1
ATOM 2154 O O . HIS A 1 273 ? 16.618 -4.547 -19.567 1.00 77.69 273 HIS A O 1
ATOM 2160 N N . SER A 1 274 ? 17.178 -5.876 -21.289 1.00 80.81 274 SER A N 1
ATOM 2161 C CA . SER A 1 274 ? 15.842 -5.948 -21.905 1.00 80.81 274 SER A CA 1
ATOM 2162 C C . SER A 1 274 ? 14.743 -6.431 -20.947 1.00 80.81 274 SER A C 1
ATOM 2164 O O . SER A 1 274 ? 13.621 -5.926 -20.993 1.00 80.81 274 SER A O 1
ATOM 2166 N N . GLU A 1 275 ? 15.061 -7.365 -20.051 1.00 78.94 275 GLU A N 1
ATOM 2167 C CA . GLU A 1 275 ? 14.129 -7.912 -19.059 1.00 78.94 275 GLU A CA 1
ATOM 2168 C C . GLU A 1 275 ? 13.773 -6.889 -17.977 1.00 78.94 275 GLU A C 1
ATOM 2170 O O . GLU A 1 275 ? 12.593 -6.683 -17.689 1.00 78.94 275 GLU A O 1
ATOM 2175 N N . VAL A 1 276 ? 14.767 -6.159 -17.456 1.00 79.56 276 VAL A N 1
ATOM 2176 C CA . VAL A 1 276 ? 14.540 -5.042 -16.525 1.00 79.56 276 VAL A CA 1
ATOM 2177 C C . VAL A 1 276 ? 13.667 -3.978 -17.194 1.00 79.56 276 VAL A C 1
ATOM 2179 O O . VAL A 1 276 ? 12.704 -3.507 -16.596 1.00 79.56 276 VAL A O 1
ATOM 2182 N N . GLN A 1 277 ? 13.912 -3.645 -18.466 1.00 82.19 277 GLN A N 1
ATOM 2183 C CA . GLN A 1 277 ? 13.056 -2.704 -19.202 1.00 82.19 277 GLN A CA 1
ATOM 2184 C C . GLN A 1 277 ? 11.613 -3.219 -19.380 1.00 82.19 277 GLN A C 1
ATOM 2186 O O . GLN A 1 277 ? 10.670 -2.424 -19.293 1.00 82.19 277 GLN A O 1
ATOM 2191 N N . ARG A 1 278 ? 11.408 -4.533 -19.567 1.00 84.38 278 ARG A N 1
ATOM 2192 C CA . ARG A 1 278 ? 10.073 -5.164 -19.619 1.00 84.38 278 ARG A CA 1
ATOM 2193 C C . ARG A 1 278 ? 9.340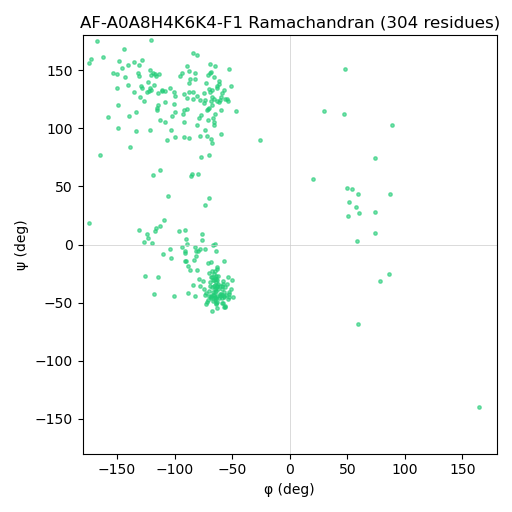 -5.010 -18.282 1.00 84.38 278 ARG A C 1
ATOM 2195 O O . ARG A 1 278 ? 8.217 -4.503 -18.269 1.00 84.38 278 ARG A O 1
ATOM 2202 N N . TRP A 1 279 ? 10.001 -5.345 -17.171 1.00 84.62 279 TRP A N 1
ATOM 2203 C CA . TRP A 1 279 ? 9.488 -5.129 -15.814 1.00 84.62 279 TRP A CA 1
ATOM 2204 C C . TRP A 1 279 ? 9.140 -3.660 -15.564 1.00 84.62 279 TRP A C 1
ATOM 2206 O O . TRP A 1 279 ? 8.002 -3.343 -15.226 1.00 84.62 279 TRP A O 1
ATOM 2216 N N . MET A 1 280 ? 10.070 -2.735 -15.808 1.00 87.69 280 MET A N 1
ATOM 2217 C CA . MET A 1 280 ? 9.862 -1.305 -15.543 1.00 87.69 280 MET A CA 1
ATOM 2218 C C . MET A 1 280 ? 8.780 -0.671 -16.424 1.00 87.69 280 MET A C 1
ATOM 2220 O O . MET A 1 280 ? 8.165 0.317 -16.010 1.00 87.69 280 MET A O 1
ATOM 2224 N N . THR A 1 281 ? 8.514 -1.237 -17.604 1.00 88.12 281 THR A N 1
ATOM 2225 C CA . THR A 1 281 ? 7.360 -0.880 -18.445 1.00 88.12 281 THR A CA 1
ATOM 2226 C C . THR A 1 281 ? 6.057 -1.380 -17.823 1.00 88.12 281 THR A C 1
ATOM 2228 O O . THR A 1 281 ? 5.131 -0.595 -17.644 1.00 88.12 281 THR A O 1
ATOM 2231 N N . MET A 1 282 ? 5.993 -2.641 -17.393 1.00 88.62 282 MET A N 1
ATOM 2232 C CA . MET A 1 282 ? 4.796 -3.182 -16.744 1.00 88.62 282 MET A CA 1
ATOM 2233 C C . MET A 1 282 ? 4.469 -2.477 -15.416 1.00 88.62 282 MET A C 1
ATOM 2235 O O . MET A 1 282 ? 3.315 -2.110 -15.190 1.00 88.62 282 MET A O 1
ATOM 2239 N N . LEU A 1 283 ? 5.464 -2.219 -14.557 1.00 91.50 283 LEU A N 1
ATOM 2240 C CA . LEU A 1 283 ? 5.258 -1.484 -13.300 1.00 91.50 283 LEU A CA 1
ATOM 2241 C C . LEU A 1 283 ? 4.730 -0.061 -13.556 1.00 91.50 283 LEU A C 1
ATOM 2243 O O . LEU A 1 283 ? 3.875 0.427 -12.814 1.00 91.50 283 LEU A O 1
ATOM 2247 N N . TYR A 1 284 ? 5.183 0.582 -14.640 1.00 92.75 284 TYR A N 1
ATOM 2248 C CA . TYR A 1 284 ? 4.636 1.860 -15.103 1.00 92.75 284 TYR A CA 1
ATOM 2249 C C . TYR A 1 284 ? 3.180 1.730 -15.559 1.00 92.75 284 TYR A C 1
ATOM 2251 O O . TYR A 1 284 ? 2.346 2.542 -15.166 1.00 92.75 284 TYR A O 1
ATOM 2259 N N . ASP A 1 285 ? 2.850 0.708 -16.347 1.00 91.69 285 ASP A N 1
ATOM 2260 C CA . ASP A 1 285 ? 1.506 0.514 -16.895 1.00 91.69 285 ASP A CA 1
ATOM 2261 C C . ASP A 1 285 ? 0.475 0.137 -15.812 1.00 91.69 285 ASP A C 1
ATOM 2263 O O . ASP A 1 285 ? -0.667 0.609 -15.847 1.00 91.69 285 ASP A O 1
ATOM 2267 N N . ILE A 1 286 ? 0.863 -0.637 -14.791 1.00 92.31 286 ILE A N 1
ATOM 2268 C CA . ILE A 1 286 ? 0.062 -0.847 -13.569 1.00 92.31 286 ILE A CA 1
ATOM 2269 C C . ILE A 1 286 ? -0.087 0.478 -12.823 1.00 92.31 286 ILE A C 1
ATOM 2271 O O . ILE A 1 286 ? -1.203 0.909 -12.518 1.00 92.31 286 ILE A O 1
ATOM 2275 N N . GLY A 1 287 ? 1.035 1.165 -12.596 1.00 93.25 287 GLY A N 1
ATOM 2276 C CA . GLY A 1 287 ? 1.095 2.481 -11.977 1.00 93.25 287 GLY A CA 1
ATOM 2277 C C . GLY A 1 287 ? 0.125 3.482 -12.608 1.00 93.25 287 GLY A C 1
ATOM 2278 O O . GLY A 1 287 ? -0.635 4.128 -11.888 1.00 93.25 287 GLY A O 1
ATOM 2279 N N . MET A 1 288 ? 0.067 3.537 -13.940 1.00 93.06 288 MET A N 1
ATOM 2280 C CA . MET A 1 288 ? -0.745 4.455 -14.750 1.00 93.06 288 MET A CA 1
ATOM 2281 C C . MET A 1 288 ? -2.146 3.936 -15.119 1.00 93.06 288 MET A C 1
ATOM 2283 O O . MET A 1 288 ? -2.956 4.706 -15.642 1.00 93.06 288 MET A O 1
ATOM 2287 N N . SER A 1 289 ? -2.477 2.674 -14.828 1.00 91.44 289 SER A N 1
ATOM 2288 C CA . SER A 1 289 ? -3.749 2.039 -15.214 1.00 91.44 289 SER A CA 1
ATOM 2289 C C . SER A 1 289 ? -4.979 2.866 -14.817 1.00 91.44 289 SER A C 1
ATOM 2291 O O . SER A 1 289 ? -5.074 3.390 -13.705 1.00 91.44 289 SER A O 1
ATOM 2293 N N . SER A 1 290 ? -5.968 3.000 -15.703 1.00 86.69 290 SER A N 1
ATOM 2294 C CA . SER A 1 290 ? -7.135 3.847 -15.408 1.00 86.69 290 SER A CA 1
ATOM 2295 C C . SER A 1 290 ? -7.874 3.391 -14.140 1.00 86.69 290 SER A C 1
ATOM 2297 O O . SER A 1 290 ? -8.208 2.218 -13.983 1.00 86.69 290 SER A O 1
ATOM 2299 N N . VAL A 1 291 ? -8.159 4.317 -13.219 1.00 79.06 291 VAL A N 1
ATOM 2300 C CA . VAL A 1 291 ? -9.032 4.016 -12.076 1.00 79.06 291 VAL A CA 1
ATOM 2301 C C . VAL A 1 291 ? -10.455 3.876 -12.610 1.00 79.06 291 VAL A C 1
ATOM 2303 O O . VAL A 1 291 ? -11.070 4.874 -13.003 1.00 79.06 291 VAL A O 1
ATOM 2306 N N . GLN A 1 292 ? -10.971 2.646 -12.665 1.00 67.31 292 GLN A N 1
ATOM 2307 C CA . GLN A 1 292 ? -12.299 2.395 -13.214 1.00 67.31 292 GLN A CA 1
ATOM 2308 C C . GLN A 1 292 ? -13.359 3.139 -12.393 1.00 67.31 292 GLN A C 1
ATOM 2310 O O . GLN A 1 292 ? -13.506 2.948 -11.188 1.00 67.31 292 GLN A O 1
ATOM 2315 N N . LYS A 1 293 ? -14.142 3.999 -13.052 1.00 59.28 293 LYS A N 1
ATOM 2316 C CA . LYS A 1 293 ? -15.357 4.540 -12.440 1.00 59.28 293 LYS A CA 1
ATOM 2317 C C . LYS A 1 293 ? -16.426 3.459 -12.498 1.00 59.28 293 LYS A C 1
ATOM 2319 O O . LYS A 1 293 ? -16.918 3.158 -13.586 1.00 59.28 293 LYS A O 1
ATOM 2324 N N . ARG A 1 294 ? -16.810 2.920 -11.337 1.00 56.91 294 ARG A N 1
ATOM 2325 C CA . ARG A 1 294 ? -17.959 2.016 -11.191 1.00 56.91 294 ARG A CA 1
ATOM 2326 C C . ARG A 1 294 ? -19.159 2.616 -11.933 1.00 56.91 294 ARG A C 1
ATOM 2328 O O . ARG A 1 294 ? -19.626 3.701 -11.581 1.00 56.91 294 ARG A O 1
ATOM 2335 N N . ARG A 1 295 ? -19.633 1.942 -12.989 1.00 52.31 295 ARG A N 1
ATOM 2336 C CA . ARG A 1 295 ? -20.851 2.352 -13.707 1.00 52.31 295 ARG A CA 1
ATOM 2337 C C . ARG A 1 295 ? -21.996 2.327 -12.700 1.00 52.31 295 ARG A C 1
ATOM 2339 O O . ARG A 1 295 ? -22.312 1.271 -12.157 1.00 52.31 295 ARG A O 1
ATOM 2346 N N . SER A 1 296 ? -22.590 3.485 -12.420 1.00 52.59 296 SER A N 1
ATOM 2347 C CA . SER A 1 296 ? -23.718 3.565 -11.498 1.00 52.59 296 SER A CA 1
ATOM 2348 C C . SER A 1 296 ? -24.886 2.765 -12.075 1.00 52.59 296 SER A C 1
ATOM 2350 O O . SER A 1 296 ? -25.340 3.015 -13.190 1.00 52.59 296 SER A O 1
ATOM 2352 N N . SER A 1 297 ? -25.381 1.789 -11.318 1.00 50.03 297 SER A N 1
ATOM 2353 C CA . SER A 1 297 ? -26.403 0.818 -11.735 1.00 50.03 297 SER A CA 1
ATOM 2354 C C . SER A 1 297 ? -27.823 1.409 -11.828 1.00 50.03 297 SER A C 1
ATOM 2356 O O . SER A 1 297 ? -28.815 0.731 -11.572 1.00 50.03 297 SER A O 1
ATOM 2358 N N . LYS A 1 298 ? -27.949 2.683 -12.227 1.00 49.34 298 LYS A N 1
ATOM 2359 C CA . LYS A 1 298 ? -29.234 3.388 -12.361 1.00 49.34 298 LYS A CA 1
ATOM 2360 C C . LYS A 1 298 ? -30.119 2.868 -13.501 1.00 49.34 298 LYS A C 1
ATOM 2362 O O . LYS A 1 298 ? -31.308 3.157 -13.497 1.00 49.34 298 LYS A O 1
ATOM 2367 N N . THR A 1 299 ? -29.584 2.088 -14.441 1.00 45.81 299 THR A N 1
ATOM 2368 C CA . THR A 1 299 ? -30.333 1.613 -15.622 1.00 45.81 299 THR A CA 1
ATOM 2369 C C . THR A 1 299 ? -31.186 0.361 -15.359 1.00 45.81 299 THR A C 1
ATOM 2371 O O . THR A 1 299 ? -32.063 0.046 -16.153 1.00 45.81 299 THR A O 1
ATOM 2374 N N . ALA A 1 300 ? -30.991 -0.349 -14.241 1.00 45.81 300 ALA A N 1
ATOM 2375 C CA . ALA A 1 300 ? -31.629 -1.653 -14.007 1.00 45.81 300 ALA A CA 1
ATOM 2376 C C . ALA A 1 300 ? -33.114 -1.608 -13.572 1.00 45.81 300 ALA A C 1
ATOM 2378 O O . ALA A 1 300 ? -33.721 -2.662 -13.414 1.00 45.81 300 ALA A O 1
ATOM 2379 N N . LYS A 1 301 ? -33.715 -0.425 -13.358 1.00 46.81 301 LYS A N 1
ATOM 2380 C CA . LYS A 1 301 ? -35.100 -0.296 -12.846 1.00 46.81 301 LYS A CA 1
ATOM 2381 C C . LYS A 1 301 ? -36.170 0.090 -13.877 1.00 46.81 301 LYS A C 1
ATOM 2383 O O . LYS A 1 301 ? -37.342 0.084 -13.522 1.00 46.81 301 LYS A O 1
ATOM 2388 N N . ASN A 1 302 ? -35.810 0.358 -15.134 1.00 47.31 302 ASN A N 1
ATOM 2389 C CA . ASN A 1 302 ? -36.779 0.821 -16.143 1.00 47.31 302 ASN A CA 1
ATOM 2390 C C . ASN A 1 302 ? -37.401 -0.296 -17.008 1.00 47.31 302 ASN A C 1
ATOM 2392 O O . ASN A 1 302 ? -38.278 0.000 -17.808 1.00 47.31 302 ASN A O 1
ATOM 2396 N N . ASN A 1 303 ? -37.006 -1.564 -16.828 1.00 44.78 303 ASN A N 1
ATOM 2397 C CA . ASN A 1 303 ? -37.509 -2.704 -17.618 1.00 44.78 303 ASN A CA 1
ATOM 2398 C C . ASN A 1 303 ? -38.436 -3.650 -16.819 1.00 44.78 303 ASN A C 1
ATOM 2400 O O . ASN A 1 303 ? -38.585 -4.811 -17.180 1.00 44.78 303 ASN A O 1
ATOM 2404 N N . ALA A 1 304 ? -39.035 -3.175 -15.719 1.00 45.72 304 ALA A N 1
ATOM 2405 C CA . ALA A 1 304 ? -39.961 -3.951 -14.877 1.00 45.72 304 ALA A CA 1
ATOM 2406 C C . ALA A 1 304 ? -41.397 -3.379 -14.850 1.00 45.72 304 ALA A C 1
ATOM 2408 O O . ALA A 1 304 ? -42.197 -3.742 -13.990 1.00 45.72 304 ALA A O 1
ATOM 2409 N N . GLN A 1 305 ? -41.713 -2.465 -15.773 1.00 44.84 305 GLN A N 1
ATOM 2410 C CA . GLN A 1 305 ? -43.059 -1.943 -16.027 1.00 44.84 305 GLN A CA 1
ATOM 2411 C C . GLN A 1 305 ? -43.262 -1.826 -17.544 1.00 44.84 305 GLN A C 1
ATOM 2413 O O . GLN A 1 305 ? -43.033 -0.769 -18.130 1.00 44.84 305 GLN A O 1
ATOM 2418 N N . GLY A 1 306 ? -43.641 -2.944 -18.162 1.00 47.56 306 GLY A N 1
ATOM 2419 C CA . GLY A 1 306 ? -43.968 -3.093 -19.580 1.00 47.56 306 GLY A CA 1
ATOM 2420 C C . GLY A 1 306 ? -44.758 -4.374 -19.779 1.00 47.56 306 GLY A C 1
ATOM 2421 O O . GLY A 1 306 ? -44.275 -5.403 -19.260 1.00 47.56 306 GLY A O 1
#